Protein AF-C9KKX6-F1 (afdb_monomer_lite)

InterPro domains:
  IPR025330 Domain of unknown function DUF4236 [PF14020] (3-57)

pLDDT: mean 82.28, std 16.56, range [36.81, 98.62]

Foldseek 3Di:
DDDWDWDKDDDDAQWIWIDTPVKIKIWGGHPFWIWIDMPQQKIKTKGHDPPPPDIDIDIDHDDDDDDDDDDDDDDDDDPDPPDPPDPDLDLVVLVVVLLVLQLDEDAADPLVVLCVDPDPVSVVSNVLSVCQVVLNVVSLVVQCVVVVRCPVVCQQWDDWDWDDPGSQEIEIEIEGDCCRSVVSVVVPDQLSSLLSVLQNQLSNQNRVQRHSNRRGPHQKYWYWYDYPHATAKIWIDGPVVSVPDDSVDDRRNVVRVVTDMDHDQDSNPHTDHDDYDPGD

Sequence (280 aa):
MSWRFRKSIKIAPGVRINFGKSSTSLSIGGKGFHRTYSSTGRVTDSIGIPGTGISYTTTHSSRKRAARSVPAPAAYARPVPAVPQAPVVDIAAIRAQIASIYRTADTPIDWKKMLVTDDPQYHYFKERAEAILNGDIDAYFEVINGLNPLNDLMEYGSGFECGTDDPRQLSVHFHVNSDKVLHDARALPKETYYDLLQDYVCGCAIRIARDMFAILPIRGIIVDAWDHRDEILSVAFKRRAFAALDFAHLDPSDTIEQFEHRMAFQPAKGFAPIVPLDDF

Radius of gyration: 30.47 Å; chains: 1; bounding box: 83×46×80 Å

Secondary structure (DSSP, 8-state):
-----EEEEEEETTEEEEEETTEEEEEEEETTEEEEEETTSEEEEEEE-TTS--EEEEEEE--PPPP---PPP----PPPPPP-------HHHHHHHHHHHHH--PPPP-HHHHHH---GGGHHHHHHHHHHHHT-HHHHHHHHHHH-TTTGGGGTEEEEEEE-SSTTEEEEEEEE-HHHHTTGGGGS-HHHHHHHHHHHHHHHHHHHHHHHHHH---SEEEEEEEETTEEEEEEEEEHHHHTT--TTT--HHHHHTTSEEEEEEETTTEEE--PPP---

Organism: NCBI:txid500635

Structure (mmCIF, N/CA/C/O backbone):
data_AF-C9KKX6-F1
#
_entry.id   AF-C9KKX6-F1
#
loop_
_atom_site.group_PDB
_atom_site.id
_atom_site.type_symbol
_atom_site.label_atom_id
_atom_site.label_alt_id
_atom_site.label_comp_id
_atom_site.label_asym_id
_atom_site.label_entity_id
_atom_site.label_seq_id
_atom_site.pdbx_PDB_ins_code
_atom_site.Cartn_x
_atom_site.Cartn_y
_atom_site.Cartn_z
_atom_site.occupancy
_atom_site.B_iso_or_equiv
_atom_site.auth_seq_id
_atom_site.auth_comp_id
_atom_site.auth_asym_id
_atom_site.auth_atom_id
_atom_site.pdbx_PDB_model_num
ATOM 1 N N . MET A 1 1 ? 63.153 -2.950 -48.027 1.00 44.72 1 MET A N 1
ATOM 2 C CA . MET A 1 1 ? 62.918 -1.622 -47.410 1.00 44.72 1 MET A CA 1
ATOM 3 C C . MET A 1 1 ? 61.446 -1.243 -47.558 1.00 44.72 1 MET A C 1
ATOM 5 O O . MET A 1 1 ? 61.059 -0.759 -48.610 1.00 44.72 1 MET A O 1
ATOM 9 N N . SER A 1 2 ? 60.585 -1.520 -46.570 1.00 62.44 2 SER A N 1
ATOM 10 C CA . SER A 1 2 ? 59.162 -1.148 -46.682 1.00 62.44 2 SER A CA 1
ATOM 11 C C . SER A 1 2 ? 58.937 0.259 -46.133 1.00 62.44 2 SER A C 1
ATOM 13 O O . SER A 1 2 ? 58.980 0.457 -44.920 1.00 62.44 2 SER A O 1
ATOM 15 N N . TRP A 1 3 ? 58.633 1.220 -47.007 1.00 54.53 3 TRP A N 1
ATOM 16 C CA . TRP A 1 3 ? 58.125 2.533 -46.601 1.00 54.53 3 TRP A CA 1
ATOM 17 C C . TRP A 1 3 ? 56.797 2.386 -45.842 1.00 54.53 3 TRP A C 1
ATOM 19 O O . TRP A 1 3 ? 55.888 1.665 -46.271 1.00 54.53 3 TRP A O 1
ATOM 29 N N . ARG A 1 4 ? 56.686 3.059 -44.690 1.00 59.25 4 ARG A N 1
ATOM 30 C CA . ARG A 1 4 ? 55.467 3.126 -43.870 1.00 59.25 4 ARG A CA 1
ATOM 31 C C . ARG A 1 4 ? 54.873 4.525 -44.008 1.00 59.25 4 ARG A C 1
ATOM 33 O O . ARG A 1 4 ? 55.457 5.485 -43.526 1.00 59.25 4 ARG A O 1
ATOM 40 N N . PHE A 1 5 ? 53.710 4.630 -44.648 1.00 61.22 5 PHE A N 1
ATOM 41 C CA . PHE A 1 5 ? 52.959 5.882 -44.746 1.00 61.22 5 PHE A CA 1
ATOM 42 C C . PHE A 1 5 ? 51.904 5.957 -43.637 1.00 61.22 5 PHE A C 1
ATOM 44 O O . PHE A 1 5 ? 51.047 5.073 -43.526 1.00 61.22 5 PHE A O 1
ATOM 51 N N . ARG A 1 6 ? 51.978 7.012 -42.820 1.00 68.00 6 ARG A N 1
ATOM 52 C CA . ARG A 1 6 ? 50.974 7.379 -41.816 1.00 68.00 6 ARG A CA 1
ATOM 53 C C . ARG A 1 6 ? 50.828 8.898 -41.811 1.00 68.00 6 ARG A C 1
ATOM 55 O 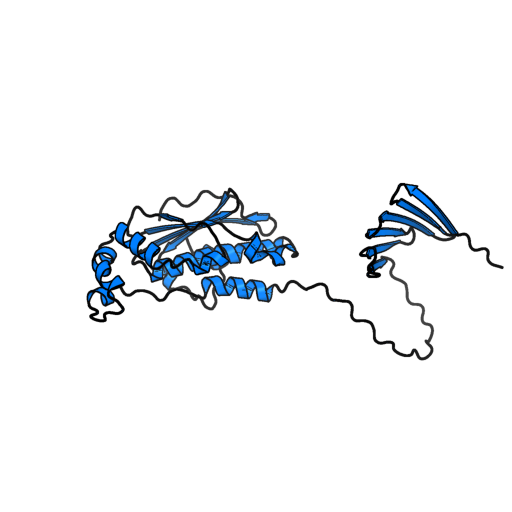O . ARG A 1 6 ? 51.805 9.595 -41.558 1.00 68.00 6 ARG A O 1
ATOM 62 N N . LYS A 1 7 ? 49.620 9.401 -42.050 1.00 72.38 7 LYS A N 1
ATOM 63 C CA . LYS A 1 7 ? 49.308 10.836 -42.017 1.00 72.38 7 LYS A CA 1
ATOM 64 C C . LYS A 1 7 ? 48.087 11.073 -41.135 1.00 72.38 7 LYS A C 1
ATOM 66 O O . LYS A 1 7 ? 47.070 10.415 -41.313 1.00 72.38 7 LYS A O 1
ATOM 71 N N . SER A 1 8 ? 48.176 12.010 -40.197 1.00 74.31 8 SER A N 1
ATOM 72 C CA . SER A 1 8 ? 47.067 12.393 -39.315 1.00 74.31 8 SER A CA 1
ATOM 73 C C . SER A 1 8 ? 46.747 13.867 -39.522 1.00 74.31 8 SER A C 1
ATOM 75 O O . SER A 1 8 ? 47.636 14.704 -39.395 1.00 74.31 8 SER A O 1
ATOM 77 N N . ILE A 1 9 ? 45.495 14.185 -39.846 1.00 74.94 9 ILE A N 1
ATOM 78 C CA . ILE A 1 9 ? 45.044 15.548 -40.151 1.00 74.94 9 ILE A CA 1
ATOM 79 C C . ILE A 1 9 ? 43.912 15.909 -39.187 1.00 74.94 9 ILE A C 1
ATOM 81 O O . ILE A 1 9 ? 42.966 15.140 -39.001 1.00 74.94 9 ILE A O 1
ATOM 85 N N . LYS A 1 10 ? 44.028 17.067 -38.530 1.00 77.06 10 LYS A N 1
ATOM 86 C CA . LYS A 1 10 ? 42.979 17.625 -37.668 1.00 77.06 10 LYS A CA 1
ATOM 87 C C . LYS A 1 10 ? 42.062 18.486 -38.534 1.00 77.06 10 LYS A C 1
ATOM 89 O O . LYS A 1 10 ? 42.563 19.367 -39.221 1.00 77.06 10 LYS A O 1
ATOM 94 N N . ILE A 1 11 ? 40.760 18.215 -38.503 1.00 74.06 11 ILE A N 1
ATOM 95 C CA . ILE A 1 11 ? 39.778 18.900 -39.365 1.00 74.06 11 ILE A CA 1
ATOM 96 C C . ILE A 1 11 ? 39.003 19.953 -38.570 1.00 74.06 11 ILE A C 1
ATOM 98 O O . ILE A 1 11 ? 38.755 21.041 -39.069 1.00 74.06 11 ILE A O 1
ATOM 102 N N . ALA A 1 12 ? 38.696 19.663 -37.304 1.00 67.31 12 ALA A N 1
ATOM 103 C CA . ALA A 1 12 ? 38.051 20.583 -36.371 1.00 67.31 12 ALA A CA 1
ATOM 104 C C . ALA A 1 12 ? 38.504 20.276 -34.926 1.00 67.31 12 ALA A C 1
ATOM 106 O O . ALA A 1 12 ? 39.111 19.223 -34.675 1.00 67.31 12 ALA A O 1
ATOM 107 N N . PRO A 1 13 ? 38.267 21.162 -33.941 1.00 68.94 13 PRO A N 1
ATOM 108 C CA . PRO A 1 13 ? 38.417 20.817 -32.529 1.00 68.94 13 PRO A CA 1
ATOM 109 C C . PRO A 1 13 ? 37.622 19.543 -32.198 1.00 68.94 13 PRO A C 1
ATOM 111 O O . PRO A 1 13 ? 36.423 19.478 -32.427 1.00 68.94 13 PRO A O 1
ATOM 114 N N . GLY A 1 14 ? 38.308 18.504 -31.713 1.00 68.38 14 GLY A N 1
ATOM 115 C CA . GLY A 1 14 ? 37.685 17.217 -31.393 1.00 68.38 14 GLY A CA 1
ATOM 116 C C . GLY A 1 14 ? 37.486 16.253 -32.570 1.00 68.38 14 GLY A C 1
ATOM 117 O O . GLY A 1 14 ? 36.989 15.160 -32.350 1.00 68.38 14 GLY A O 1
ATOM 118 N N . VAL A 1 15 ? 37.897 16.578 -33.802 1.00 70.00 15 VAL A N 1
ATOM 119 C CA . VAL A 1 15 ? 37.780 15.649 -34.945 1.00 70.00 15 VAL A CA 1
ATOM 120 C C . VAL A 1 15 ? 39.114 15.500 -35.673 1.00 70.00 15 VAL A C 1
ATOM 122 O O . VAL A 1 15 ? 39.705 16.474 -36.155 1.00 70.00 15 VAL A O 1
ATOM 125 N N . ARG A 1 16 ? 39.607 14.260 -35.766 1.00 77.12 16 ARG A N 1
ATOM 126 C CA . ARG A 1 16 ? 40.874 13.915 -36.430 1.00 77.12 16 ARG A CA 1
ATOM 127 C C . ARG A 1 16 ? 40.690 12.720 -37.354 1.00 77.12 16 ARG A C 1
ATOM 129 O O . ARG A 1 16 ? 40.128 11.709 -36.948 1.00 77.12 16 ARG A O 1
ATOM 136 N N . ILE A 1 17 ? 41.261 12.800 -38.552 1.00 76.00 17 ILE A N 1
ATOM 137 C CA . ILE A 1 17 ? 41.343 11.662 -39.470 1.00 76.00 17 ILE A CA 1
ATOM 138 C C . ILE A 1 17 ? 42.780 11.153 -39.527 1.00 76.00 17 ILE A C 1
ATOM 140 O O . ILE A 1 17 ? 43.726 11.929 -39.671 1.00 76.00 17 ILE A O 1
ATOM 144 N N . ASN A 1 18 ? 42.948 9.840 -39.395 1.00 77.06 18 ASN A N 1
ATOM 145 C CA . ASN A 1 18 ? 44.221 9.145 -39.512 1.00 77.06 18 ASN A CA 1
ATOM 146 C C . ASN A 1 18 ? 44.195 8.262 -40.760 1.00 77.06 18 ASN A C 1
ATOM 148 O O . ASN A 1 18 ? 43.398 7.335 -40.854 1.00 77.06 18 ASN A O 1
ATOM 152 N N . PHE A 1 19 ? 45.101 8.521 -41.689 1.00 71.94 19 PHE A N 1
ATOM 153 C CA . PHE A 1 19 ? 45.294 7.750 -42.906 1.00 71.94 19 PHE A CA 1
ATOM 154 C C . PHE A 1 19 ? 46.540 6.874 -42.757 1.00 71.94 19 PHE A C 1
ATOM 156 O O . PHE A 1 19 ? 47.634 7.364 -42.465 1.00 71.94 19 PHE A O 1
ATOM 163 N N . GLY A 1 20 ? 46.381 5.571 -42.950 1.00 72.56 20 GLY A N 1
ATOM 164 C CA . GLY A 1 20 ? 47.457 4.590 -43.032 1.00 72.56 20 GLY A CA 1
ATOM 165 C C . GLY A 1 20 ? 47.382 3.816 -44.346 1.00 72.56 20 GLY A C 1
ATOM 166 O O . GLY A 1 20 ? 46.353 3.794 -45.011 1.00 72.56 20 GLY A O 1
ATOM 167 N N . LYS A 1 21 ? 48.478 3.143 -44.713 1.00 65.38 21 LYS A N 1
ATOM 168 C CA . LYS A 1 21 ? 48.603 2.387 -45.977 1.00 65.38 21 LYS A CA 1
ATOM 169 C C . LYS A 1 21 ? 47.447 1.407 -46.261 1.00 65.38 21 LYS A C 1
ATOM 171 O O . LYS A 1 21 ? 47.134 1.174 -47.419 1.00 65.38 21 LYS A O 1
ATOM 176 N N . SER A 1 22 ? 46.851 0.816 -45.225 1.00 60.34 22 SER A N 1
ATOM 177 C CA . SER A 1 22 ? 45.807 -0.215 -45.338 1.00 60.34 22 SER A CA 1
ATOM 178 C C . SER A 1 22 ? 44.508 0.119 -44.598 1.00 60.34 22 SER A C 1
ATOM 180 O O . SER A 1 22 ? 43.568 -0.675 -44.630 1.00 60.34 22 SER A O 1
ATOM 182 N N . SER A 1 23 ? 44.439 1.260 -43.908 1.00 67.75 23 SER A N 1
ATOM 183 C CA . SER A 1 23 ? 43.237 1.668 -43.185 1.00 67.75 23 SER A CA 1
ATOM 184 C C . SER A 1 23 ? 43.175 3.173 -42.971 1.00 67.75 23 SER A C 1
ATOM 186 O O . SER A 1 23 ? 44.192 3.839 -42.785 1.00 67.75 23 SER A O 1
ATOM 188 N N . THR A 1 24 ? 41.955 3.693 -42.951 1.00 73.62 24 THR A N 1
ATOM 189 C CA . THR A 1 24 ? 41.657 5.062 -42.532 1.00 73.62 24 THR A CA 1
ATOM 190 C C . THR A 1 24 ? 40.835 4.995 -41.254 1.00 73.62 24 THR A C 1
ATOM 192 O O . THR A 1 24 ? 40.009 4.096 -41.098 1.00 73.62 24 THR A O 1
ATOM 195 N N . SER A 1 25 ? 41.060 5.894 -40.302 1.00 71.88 25 SER A N 1
ATOM 196 C CA . SER A 1 25 ? 40.211 6.010 -39.120 1.00 71.88 25 SER A CA 1
ATOM 197 C C . SER A 1 25 ? 39.818 7.448 -38.828 1.00 71.88 25 SER A C 1
ATOM 199 O O . SER A 1 25 ? 40.617 8.369 -38.976 1.00 71.88 25 SER A O 1
ATOM 201 N N . LEU A 1 26 ? 38.576 7.624 -38.398 1.00 72.81 26 LEU A N 1
ATOM 202 C CA . LEU A 1 26 ? 37.998 8.883 -37.959 1.00 72.81 26 LEU A CA 1
ATOM 203 C C . LEU A 1 26 ? 37.855 8.836 -36.437 1.00 72.81 26 LEU A C 1
ATOM 205 O O . LEU A 1 26 ? 37.145 7.987 -35.907 1.00 72.81 26 LEU A O 1
ATOM 209 N N . SER A 1 27 ? 38.542 9.734 -35.742 1.00 71.06 27 SER A N 1
ATOM 210 C CA . SER A 1 27 ? 38.432 9.928 -34.297 1.00 71.06 27 SER A CA 1
ATOM 211 C C . SER A 1 27 ? 37.582 11.163 -34.020 1.00 71.06 27 SER A C 1
ATOM 213 O O . SER A 1 27 ? 37.937 12.260 -34.458 1.00 71.06 27 SER A O 1
ATOM 215 N N . ILE A 1 28 ? 36.488 10.979 -33.285 1.00 69.81 28 ILE A N 1
ATOM 216 C CA . ILE A 1 28 ? 35.557 12.029 -32.865 1.00 69.81 28 ILE A CA 1
ATOM 217 C C . ILE A 1 28 ? 35.550 12.071 -31.333 1.00 69.81 28 ILE A C 1
ATOM 219 O O . ILE A 1 28 ? 35.234 11.078 -30.683 1.00 69.81 28 ILE A O 1
ATOM 223 N N . GLY A 1 29 ? 35.923 13.211 -30.759 1.00 66.62 29 GLY A N 1
ATOM 224 C CA . GLY A 1 29 ? 35.902 13.490 -29.326 1.00 66.62 29 GLY A CA 1
ATOM 225 C C . GLY A 1 29 ? 37.061 14.358 -28.819 1.00 66.62 29 GLY A C 1
ATOM 226 O O . GLY A 1 29 ? 38.086 14.544 -29.482 1.00 66.62 29 GLY A O 1
ATOM 227 N N . GLY A 1 30 ? 36.859 14.937 -27.634 1.00 67.81 30 GLY A N 1
ATOM 228 C CA . GLY A 1 30 ? 37.755 15.885 -26.970 1.00 67.81 30 GLY A CA 1
ATOM 229 C C . GLY A 1 30 ? 38.531 15.279 -25.797 1.00 67.81 30 GLY A C 1
ATOM 230 O O . GLY A 1 30 ? 38.603 14.063 -25.628 1.00 67.81 30 GLY A O 1
ATOM 231 N N . LYS A 1 31 ? 39.145 16.135 -24.970 1.00 58.69 31 LYS A N 1
ATOM 232 C CA . LYS A 1 31 ? 39.860 15.694 -23.762 1.00 58.69 31 LYS A CA 1
ATOM 233 C C . LYS A 1 31 ? 38.889 14.951 -22.839 1.00 58.69 31 LYS A C 1
ATOM 235 O O . LYS A 1 31 ? 38.003 15.561 -22.261 1.00 58.69 31 LYS A O 1
ATOM 240 N N . GLY A 1 32 ? 39.096 13.645 -22.726 1.00 64.12 32 GLY A N 1
ATOM 241 C CA . GLY A 1 32 ? 38.406 12.762 -21.793 1.00 64.12 32 GLY A CA 1
ATOM 242 C C . GLY A 1 32 ? 37.333 11.849 -22.387 1.00 64.12 32 GLY A C 1
ATOM 243 O O . GLY A 1 32 ? 36.957 10.873 -21.752 1.00 64.12 32 GLY A O 1
ATOM 244 N N . PHE A 1 33 ? 36.915 12.062 -23.635 1.00 73.69 33 PHE A N 1
ATOM 245 C CA . PHE A 1 33 ? 36.101 11.090 -24.368 1.00 73.69 33 PHE A CA 1
ATOM 246 C C . PHE A 1 33 ? 36.416 11.183 -25.854 1.00 73.69 33 PHE A C 1
ATOM 248 O O . PHE A 1 33 ? 36.271 12.252 -26.449 1.00 73.69 33 PHE A O 1
ATOM 255 N N . HIS A 1 34 ? 36.824 10.077 -26.470 1.00 67.12 34 HIS A N 1
ATOM 256 C CA . HIS A 1 34 ? 36.909 9.984 -27.920 1.00 67.12 34 HIS A CA 1
ATOM 257 C C . HIS A 1 34 ? 36.557 8.593 -28.431 1.00 67.12 34 HIS A C 1
ATOM 259 O O . HIS A 1 34 ? 36.963 7.570 -27.883 1.00 67.12 34 HIS A O 1
ATOM 265 N N . ARG A 1 35 ? 35.828 8.573 -29.540 1.00 80.00 35 ARG A N 1
ATOM 266 C CA . ARG A 1 35 ? 35.414 7.377 -30.259 1.00 80.00 35 ARG A CA 1
ATOM 267 C C . ARG A 1 35 ? 36.093 7.359 -31.621 1.00 80.00 35 ARG A C 1
ATOM 269 O O . ARG A 1 35 ? 36.046 8.332 -32.371 1.00 80.00 35 ARG A O 1
ATOM 276 N N . THR A 1 36 ? 36.778 6.266 -31.930 1.00 75.06 36 THR A N 1
ATOM 277 C CA . THR A 1 36 ? 37.524 6.093 -33.178 1.00 75.06 36 THR A CA 1
ATOM 278 C C . THR A 1 36 ? 36.907 4.990 -34.014 1.00 75.06 36 THR A C 1
ATOM 280 O O . THR A 1 36 ? 36.913 3.826 -33.627 1.00 75.06 36 THR A O 1
ATOM 283 N N . TYR A 1 37 ? 36.455 5.354 -35.205 1.00 75.88 37 TYR A N 1
ATOM 284 C CA . TYR A 1 37 ? 35.924 4.442 -36.205 1.00 75.88 37 TYR A CA 1
ATOM 285 C C . TYR A 1 37 ? 36.998 4.161 -37.250 1.00 75.88 37 TYR A C 1
ATOM 287 O O . TYR A 1 37 ? 37.507 5.089 -37.873 1.00 75.88 37 TYR A O 1
ATOM 295 N N . SER A 1 38 ? 37.377 2.899 -37.453 1.00 74.56 38 SER A N 1
ATOM 296 C CA . SER A 1 38 ? 38.330 2.509 -38.496 1.00 74.56 38 SER A CA 1
ATOM 297 C C . SER A 1 38 ? 37.642 1.807 -39.663 1.00 74.56 38 SER A C 1
ATOM 299 O O . SER A 1 38 ? 36.761 0.973 -39.474 1.00 74.56 38 SER A O 1
ATOM 301 N N . SER A 1 39 ? 38.130 2.067 -40.875 1.00 60.16 39 SER A N 1
ATOM 302 C CA . SER A 1 39 ? 37.704 1.433 -42.125 1.00 60.16 39 SER A CA 1
ATOM 303 C C . SER A 1 39 ? 37.897 -0.089 -42.147 1.00 60.16 39 SER A C 1
ATOM 305 O O . SER A 1 39 ? 37.402 -0.758 -43.046 1.00 60.16 39 SER A O 1
ATOM 307 N N . THR A 1 40 ? 38.621 -0.661 -41.180 1.00 63.22 40 THR A N 1
ATOM 308 C CA . THR A 1 40 ? 38.780 -2.115 -41.005 1.00 63.22 40 THR A CA 1
ATOM 309 C C . THR A 1 40 ? 37.645 -2.768 -40.210 1.00 63.22 40 THR A C 1
ATOM 311 O O . THR A 1 40 ? 37.691 -3.979 -39.995 1.00 63.22 40 THR A O 1
ATOM 314 N N . GLY A 1 41 ? 36.631 -2.002 -39.789 1.00 59.31 41 GLY A N 1
ATOM 315 C CA . GLY A 1 41 ? 35.497 -2.490 -38.992 1.00 59.31 41 GLY A CA 1
ATOM 316 C C . GLY A 1 41 ? 35.767 -2.518 -37.485 1.00 59.31 41 GLY A C 1
ATOM 317 O O . GLY A 1 41 ? 35.001 -3.112 -36.731 1.00 59.31 41 GLY A O 1
ATOM 318 N N . ARG A 1 42 ? 36.868 -1.895 -37.043 1.00 70.81 42 ARG A N 1
ATOM 319 C CA . ARG A 1 42 ? 37.217 -1.728 -35.630 1.00 70.81 42 ARG A CA 1
ATOM 320 C C . ARG A 1 42 ? 36.673 -0.394 -35.122 1.00 70.81 42 ARG A C 1
ATOM 322 O O . ARG A 1 42 ? 36.995 0.648 -35.697 1.00 70.81 42 ARG A O 1
ATOM 329 N N . VAL A 1 43 ? 35.912 -0.432 -34.035 1.00 75.44 43 VAL A N 1
ATOM 330 C CA . VAL A 1 43 ? 35.434 0.752 -33.309 1.00 75.44 43 VAL A CA 1
ATOM 331 C C . VAL A 1 43 ? 36.069 0.752 -31.928 1.00 75.44 43 VAL A C 1
ATOM 333 O O . VAL A 1 43 ? 36.011 -0.255 -31.229 1.00 75.44 43 VAL A O 1
ATOM 336 N N . THR A 1 44 ? 36.715 1.853 -31.561 1.00 73.06 44 THR A N 1
ATOM 337 C CA . THR A 1 44 ? 37.410 1.998 -30.281 1.00 73.06 44 THR A CA 1
ATOM 338 C C . THR A 1 44 ? 36.830 3.176 -29.511 1.00 73.06 44 THR A C 1
ATOM 340 O O . THR A 1 44 ? 36.951 4.310 -29.975 1.00 73.06 44 THR A O 1
ATOM 343 N N . ASP A 1 45 ? 36.281 2.921 -28.329 1.00 71.19 45 ASP A N 1
ATOM 344 C CA . ASP A 1 45 ? 35.729 3.942 -27.437 1.00 71.19 45 ASP A CA 1
ATOM 345 C C . ASP A 1 45 ? 36.681 4.141 -26.276 1.00 71.19 45 ASP A C 1
ATOM 347 O O . ASP A 1 45 ? 37.049 3.175 -25.615 1.00 71.19 45 ASP A O 1
ATOM 351 N N . SER A 1 46 ? 37.101 5.377 -26.040 1.00 67.12 46 SER A N 1
ATOM 352 C CA . SER A 1 46 ? 38.081 5.709 -25.017 1.00 67.12 46 SER A CA 1
ATOM 353 C C . SER A 1 46 ? 37.562 6.852 -24.157 1.00 67.12 46 SER A C 1
ATOM 355 O O . SER A 1 46 ? 37.299 7.948 -24.656 1.00 67.12 46 SER A O 1
ATOM 357 N N . ILE A 1 47 ? 37.413 6.581 -22.866 1.00 75.12 47 ILE A N 1
ATOM 358 C CA . ILE A 1 47 ? 36.923 7.502 -21.840 1.00 75.12 47 ILE A CA 1
ATOM 359 C C . ILE A 1 47 ? 38.040 7.661 -20.815 1.00 75.12 47 ILE A C 1
ATOM 361 O O . ILE A 1 47 ? 38.590 6.669 -20.352 1.00 75.12 47 ILE A O 1
ATOM 365 N N . GLY A 1 48 ? 38.417 8.879 -20.453 1.00 69.19 48 GLY A N 1
ATOM 366 C CA . GLY A 1 48 ? 39.466 9.117 -19.466 1.00 69.19 48 GLY A CA 1
ATOM 367 C C . GLY A 1 48 ? 39.255 10.417 -18.717 1.00 69.19 48 GLY A C 1
ATOM 368 O O . GLY A 1 48 ? 38.755 11.387 -19.272 1.00 69.19 48 GLY A O 1
ATOM 369 N N . ILE A 1 49 ? 39.648 10.452 -17.451 1.00 65.31 49 ILE A N 1
ATOM 370 C CA . ILE A 1 49 ? 39.505 11.651 -16.625 1.00 65.31 49 ILE A CA 1
ATOM 371 C C . ILE A 1 49 ? 40.802 12.468 -16.770 1.00 65.31 49 ILE A C 1
ATOM 373 O O . ILE A 1 49 ? 41.870 11.991 -16.365 1.00 65.31 49 ILE A O 1
ATOM 377 N N . PRO A 1 50 ? 40.771 13.674 -17.373 1.00 61.34 50 PRO A N 1
ATOM 378 C CA . PRO A 1 50 ? 41.980 14.455 -17.630 1.00 61.34 50 PRO A CA 1
ATOM 379 C C . PRO A 1 50 ? 42.759 14.748 -16.340 1.00 61.34 50 PRO A C 1
ATOM 381 O O . PRO A 1 50 ? 42.177 15.158 -15.346 1.00 61.34 50 PRO A O 1
ATOM 384 N N . GLY A 1 51 ? 44.079 14.550 -16.357 1.00 62.72 51 GLY A N 1
ATOM 385 C CA . GLY A 1 51 ? 44.949 14.831 -15.205 1.00 62.72 51 GLY A CA 1
ATOM 386 C C . GLY A 1 51 ? 45.082 13.698 -14.179 1.00 62.72 51 GLY A C 1
ATOM 387 O O . GLY A 1 51 ? 45.959 13.778 -13.330 1.00 62.72 51 GLY A O 1
ATOM 388 N N . THR A 1 52 ? 44.293 12.622 -14.286 1.00 71.00 52 THR A N 1
ATOM 389 C CA . THR A 1 52 ? 44.325 11.495 -13.323 1.00 71.00 52 THR A CA 1
ATOM 390 C C . THR A 1 52 ? 45.140 10.288 -13.796 1.00 71.00 52 THR A C 1
ATOM 392 O O . THR A 1 52 ? 45.429 9.389 -13.016 1.00 71.00 52 THR A O 1
ATOM 395 N N . GLY A 1 53 ? 45.477 10.226 -15.090 1.00 64.06 53 GLY A N 1
ATOM 396 C CA . GLY A 1 53 ? 46.085 9.042 -15.713 1.00 64.06 53 GLY A CA 1
ATOM 397 C C . GLY A 1 53 ? 45.121 7.861 -15.911 1.00 64.06 53 GLY A C 1
ATOM 398 O O . GLY A 1 53 ? 45.501 6.866 -16.526 1.00 64.06 53 GLY A O 1
ATOM 399 N N . ILE A 1 54 ? 43.869 7.974 -15.454 1.00 53.41 54 ILE A N 1
ATOM 400 C CA . ILE A 1 54 ? 42.855 6.922 -15.544 1.00 53.41 54 ILE A CA 1
ATOM 401 C C . ILE A 1 54 ? 42.145 7.031 -16.895 1.00 53.41 54 ILE A C 1
ATOM 403 O O . ILE A 1 54 ? 41.523 8.048 -17.215 1.00 53.41 54 ILE A O 1
ATOM 407 N N . SER A 1 55 ? 42.239 5.973 -17.703 1.00 49.66 55 SER A N 1
ATOM 408 C CA . SER A 1 55 ? 41.507 5.857 -18.965 1.00 49.66 55 SER A CA 1
ATOM 409 C C . SER A 1 55 ? 41.025 4.430 -19.197 1.00 49.66 55 SER A C 1
ATOM 411 O O . SER A 1 55 ? 41.741 3.465 -18.938 1.00 49.66 55 SER A O 1
ATOM 413 N N . TYR A 1 56 ? 39.805 4.308 -19.701 1.00 60.22 56 TYR A N 1
ATOM 414 C CA . TYR A 1 56 ? 39.157 3.067 -20.078 1.00 60.22 56 TYR A CA 1
ATOM 415 C C . TYR A 1 56 ? 38.931 3.075 -21.585 1.00 60.22 56 TYR A C 1
ATOM 417 O O . TYR A 1 56 ? 38.305 3.987 -22.123 1.00 60.22 56 TYR A O 1
ATOM 425 N N . THR A 1 57 ? 39.482 2.085 -22.286 1.00 59.94 57 THR A N 1
ATOM 426 C CA . THR A 1 57 ? 39.352 1.976 -23.742 1.00 59.94 57 THR A CA 1
ATOM 427 C C . THR A 1 57 ? 38.786 0.615 -24.116 1.00 59.94 57 THR A C 1
ATOM 429 O O . THR A 1 57 ? 39.457 -0.396 -23.929 1.00 59.94 57 THR A O 1
ATOM 432 N N . THR A 1 58 ? 37.588 0.582 -24.695 1.00 59.91 58 THR A N 1
ATOM 433 C CA . THR A 1 58 ? 36.998 -0.635 -25.263 1.00 59.91 58 THR A CA 1
ATOM 434 C C . THR A 1 58 ? 37.161 -0.651 -26.779 1.00 59.91 58 THR A C 1
ATOM 436 O O . THR A 1 58 ? 37.177 0.385 -27.440 1.00 59.91 58 THR A O 1
ATOM 439 N N . THR A 1 59 ? 37.348 -1.834 -27.356 1.00 62.25 59 THR A N 1
ATOM 440 C CA . THR A 1 59 ? 37.439 -2.029 -28.804 1.00 62.25 59 THR A CA 1
ATOM 441 C C . THR A 1 59 ? 36.476 -3.126 -29.225 1.00 62.25 59 THR A C 1
ATOM 443 O O . THR A 1 59 ? 36.598 -4.260 -28.774 1.00 62.25 59 THR A O 1
ATOM 446 N N . HIS A 1 60 ? 35.637 -2.831 -30.209 1.00 67.38 60 HIS A N 1
ATOM 447 C CA . HIS A 1 60 ? 34.754 -3.792 -30.853 1.00 67.38 60 HIS A CA 1
ATOM 448 C C . HIS A 1 60 ? 35.209 -4.027 -32.302 1.00 67.38 60 HIS A C 1
ATOM 450 O O . HIS A 1 60 ? 35.591 -3.094 -33.011 1.00 67.38 60 HIS A O 1
ATOM 456 N N . SER A 1 61 ? 35.220 -5.286 -32.743 1.00 59.47 61 SER A N 1
ATOM 457 C CA . SER A 1 61 ? 35.595 -5.696 -34.104 1.00 59.47 61 SER A CA 1
ATOM 458 C C . SER A 1 61 ? 34.624 -6.766 -34.585 1.00 59.47 61 SER A C 1
ATOM 460 O O . SER A 1 61 ? 34.541 -7.833 -33.985 1.00 59.47 61 SER A O 1
ATOM 462 N N . SER A 1 62 ? 33.934 -6.514 -35.694 1.00 45.12 62 SER A N 1
ATOM 463 C CA . SER A 1 62 ? 32.882 -7.395 -36.221 1.00 45.12 62 SER A CA 1
ATOM 464 C C . SER A 1 62 ? 33.366 -8.456 -37.221 1.00 45.12 62 SER A C 1
ATOM 466 O O . SER A 1 62 ? 32.552 -9.151 -37.825 1.00 45.12 62 SER A O 1
ATOM 468 N N . ARG A 1 63 ? 34.681 -8.649 -37.407 1.00 47.81 63 ARG A N 1
ATOM 469 C CA . ARG A 1 63 ? 35.204 -9.645 -38.362 1.00 47.81 63 ARG A CA 1
ATOM 470 C C . ARG A 1 63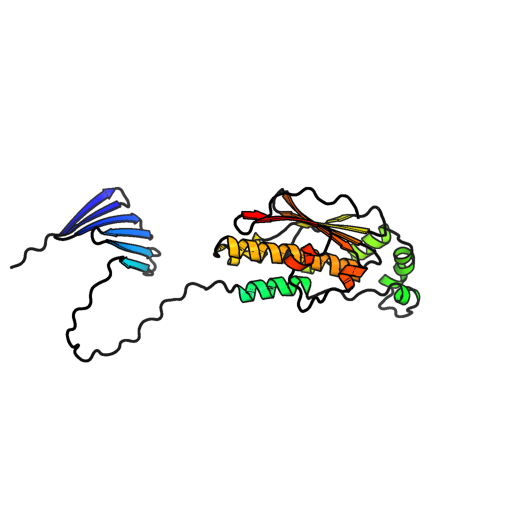 ? 35.596 -10.957 -37.672 1.00 47.81 63 ARG A C 1
ATOM 472 O O . ARG A 1 63 ? 36.619 -11.012 -36.990 1.00 47.81 63 ARG A O 1
ATOM 479 N N . LYS A 1 64 ? 34.825 -12.030 -37.907 1.00 44.59 64 LYS A N 1
ATOM 480 C CA . LYS A 1 64 ? 35.219 -13.415 -37.579 1.00 44.59 64 LYS A CA 1
ATOM 481 C C . LYS A 1 64 ? 36.508 -13.757 -38.338 1.00 44.59 64 LYS A C 1
ATOM 483 O O . LYS A 1 64 ? 36.523 -13.759 -39.568 1.00 44.59 64 LYS A O 1
ATOM 488 N N . ARG A 1 65 ? 37.604 -14.021 -37.621 1.00 42.72 65 ARG A N 1
ATOM 489 C CA . ARG A 1 65 ? 38.845 -14.542 -38.215 1.00 42.72 65 ARG A CA 1
ATOM 490 C C . ARG A 1 65 ? 38.732 -16.060 -38.350 1.00 42.72 65 ARG A C 1
ATOM 492 O O . ARG A 1 65 ? 38.567 -16.743 -37.347 1.00 42.72 65 ARG A O 1
ATOM 499 N N . ALA A 1 66 ? 38.853 -16.568 -39.575 1.00 41.00 66 ALA A N 1
ATOM 500 C CA . ALA A 1 66 ? 39.079 -17.988 -39.823 1.00 41.00 66 ALA A CA 1
ATOM 501 C C . ALA A 1 66 ? 40.426 -18.406 -39.206 1.00 41.00 66 ALA A C 1
ATOM 503 O O . ALA A 1 66 ? 41.446 -17.745 -39.426 1.00 41.00 66 ALA A O 1
ATOM 504 N N . ALA A 1 67 ? 40.414 -19.468 -38.400 1.00 38.41 67 ALA A N 1
ATOM 505 C CA . ALA A 1 67 ? 41.593 -19.980 -37.716 1.00 38.41 67 ALA A CA 1
ATOM 506 C C . ALA A 1 67 ? 42.483 -20.761 -38.695 1.00 38.41 67 ALA A C 1
ATOM 508 O O . ALA A 1 67 ? 42.037 -21.717 -39.323 1.00 38.41 67 ALA A O 1
ATOM 509 N N . ARG A 1 68 ? 43.755 -20.364 -38.810 1.00 36.81 68 ARG A N 1
ATOM 510 C CA . ARG A 1 68 ? 44.815 -21.160 -39.440 1.00 36.81 68 ARG A CA 1
ATOM 511 C C . ARG A 1 68 ? 45.732 -21.652 -38.324 1.00 36.81 68 ARG A C 1
ATOM 513 O O . ARG A 1 68 ? 46.282 -20.838 -37.587 1.00 36.81 68 ARG A O 1
ATOM 520 N N . SER A 1 69 ? 45.842 -22.968 -38.180 1.00 37.47 69 SER A N 1
ATOM 521 C CA . SER A 1 69 ? 46.630 -23.648 -37.150 1.00 37.47 69 SER A CA 1
ATOM 522 C C . SER A 1 69 ? 48.132 -23.468 -37.379 1.00 37.47 69 SER A C 1
ATOM 524 O O . SER A 1 69 ? 48.656 -23.870 -38.417 1.00 37.47 69 SER A O 1
ATOM 526 N N . VAL A 1 70 ? 48.824 -22.902 -36.390 1.00 44.03 70 VAL A N 1
ATOM 527 C CA . VAL A 1 70 ? 50.286 -22.961 -36.235 1.00 44.03 70 VAL A CA 1
ATOM 528 C C . VAL A 1 70 ? 50.561 -23.336 -34.770 1.00 44.03 70 VAL A C 1
ATOM 530 O O . VAL A 1 70 ? 49.884 -22.778 -33.902 1.00 44.03 70 VAL A O 1
ATOM 533 N N . PRO A 1 71 ? 51.490 -24.261 -34.454 1.00 42.41 71 PRO A N 1
ATOM 534 C CA . PRO A 1 71 ? 51.775 -24.636 -33.068 1.00 42.41 71 PRO A CA 1
ATOM 535 C C . PRO A 1 71 ? 52.464 -23.485 -32.320 1.00 42.41 71 PRO A C 1
ATOM 537 O O . PRO A 1 71 ? 53.361 -22.836 -32.861 1.00 42.41 71 PRO A O 1
ATOM 540 N N . ALA A 1 72 ? 52.039 -23.224 -31.083 1.00 45.03 72 ALA A N 1
ATOM 541 C CA . ALA A 1 72 ? 52.543 -22.137 -30.245 1.00 45.03 72 ALA A CA 1
ATOM 542 C C . ALA A 1 72 ? 53.778 -22.563 -29.422 1.00 45.03 72 ALA A C 1
ATOM 544 O O . ALA A 1 72 ? 53.787 -23.679 -28.900 1.00 45.03 72 ALA A O 1
ATOM 545 N N . PRO A 1 73 ? 54.793 -21.697 -29.230 1.00 46.09 73 PRO A N 1
ATOM 546 C CA . PRO A 1 73 ? 55.788 -21.906 -28.183 1.00 46.09 73 PRO A CA 1
ATOM 547 C C . PRO A 1 73 ? 55.157 -21.652 -26.803 1.00 46.09 73 PRO A C 1
ATOM 549 O O . PRO A 1 73 ? 54.248 -20.828 -26.673 1.00 46.09 73 PRO A O 1
ATOM 552 N N . ALA A 1 74 ? 55.635 -22.371 -25.782 1.00 53.94 74 ALA A N 1
ATOM 553 C CA . ALA A 1 74 ? 55.115 -22.335 -24.415 1.00 53.94 74 ALA A CA 1
ATOM 554 C C . ALA A 1 74 ? 55.054 -20.897 -23.865 1.00 53.94 74 ALA A C 1
ATOM 556 O O . ALA A 1 74 ? 56.075 -20.265 -23.592 1.00 53.94 74 ALA A O 1
ATOM 557 N N . ALA A 1 75 ? 53.836 -20.373 -23.736 1.00 47.22 75 ALA A N 1
ATOM 558 C CA . ALA A 1 75 ? 53.577 -19.040 -23.224 1.00 47.22 75 ALA A CA 1
ATOM 559 C C . ALA A 1 75 ? 53.517 -19.075 -21.694 1.00 47.22 75 ALA A C 1
ATOM 561 O O . ALA A 1 75 ? 52.703 -19.792 -21.114 1.00 47.22 75 ALA A O 1
ATOM 562 N N . TYR A 1 76 ? 54.342 -18.251 -21.046 1.00 45.00 76 TYR A N 1
ATOM 563 C CA . TYR A 1 76 ? 54.126 -17.844 -19.660 1.00 45.00 76 TYR A CA 1
ATOM 564 C C . TYR A 1 76 ? 52.706 -17.276 -19.537 1.00 45.00 76 TYR A C 1
ATOM 566 O O . TYR A 1 76 ? 52.403 -16.222 -20.107 1.00 45.00 76 TYR A O 1
ATOM 574 N N . ALA A 1 77 ? 51.829 -17.981 -18.823 1.00 47.44 77 ALA A N 1
ATOM 575 C CA . ALA A 1 77 ? 50.476 -17.524 -18.553 1.00 47.44 77 ALA A CA 1
ATOM 576 C C . ALA A 1 77 ? 50.545 -16.286 -17.651 1.00 47.44 77 ALA A C 1
ATOM 578 O O . ALA A 1 77 ? 50.753 -16.382 -16.443 1.00 47.44 77 ALA A O 1
ATOM 579 N N . ARG A 1 78 ? 50.398 -15.098 -18.242 1.00 48.88 78 ARG A N 1
ATOM 580 C CA . ARG A 1 78 ? 50.077 -13.905 -17.461 1.00 48.88 78 ARG A CA 1
ATOM 581 C C . ARG A 1 78 ? 48.651 -14.070 -16.933 1.00 48.88 78 ARG A C 1
ATOM 583 O O . ARG A 1 78 ? 47.781 -14.409 -17.740 1.00 48.88 78 ARG A O 1
ATOM 590 N N . PRO A 1 79 ? 48.388 -13.825 -15.637 1.00 44.53 79 PRO A N 1
ATOM 591 C CA . PRO A 1 79 ? 47.020 -13.777 -15.144 1.00 44.53 79 PRO A CA 1
ATOM 592 C C . PRO A 1 79 ? 46.255 -12.742 -15.970 1.00 44.53 79 PRO A C 1
ATOM 594 O O . PRO A 1 79 ? 46.703 -11.605 -16.143 1.00 44.53 79 PRO A O 1
ATOM 597 N N . VAL A 1 80 ? 45.142 -13.175 -16.557 1.00 52.97 80 VAL A N 1
ATOM 598 C CA . VAL A 1 80 ? 44.235 -12.294 -17.288 1.00 52.97 80 VAL A CA 1
ATOM 599 C C . VAL A 1 80 ? 43.720 -11.273 -16.268 1.00 52.97 80 VAL A C 1
ATOM 601 O O . VAL A 1 80 ? 43.173 -11.695 -15.248 1.00 52.97 80 VAL A O 1
ATOM 604 N N . PRO A 1 81 ? 43.910 -9.956 -16.476 1.00 50.72 81 PRO A N 1
ATOM 605 C CA . PRO A 1 81 ? 43.298 -8.974 -15.599 1.00 50.72 81 PRO A CA 1
ATOM 606 C C . PRO A 1 81 ? 41.787 -9.182 -15.656 1.00 50.72 81 PRO A C 1
ATOM 608 O O . PRO A 1 81 ? 41.210 -9.192 -16.747 1.00 50.72 81 PRO A O 1
ATOM 611 N N . ALA A 1 82 ? 41.166 -9.395 -14.495 1.00 50.59 82 ALA A N 1
ATOM 612 C CA . ALA A 1 82 ? 39.721 -9.480 -14.387 1.00 50.59 82 ALA A CA 1
ATOM 613 C C . ALA A 1 82 ? 39.123 -8.220 -15.020 1.00 50.59 82 ALA A C 1
ATOM 615 O O . ALA A 1 82 ? 39.473 -7.101 -14.643 1.00 50.59 82 ALA A O 1
ATOM 616 N N . VAL A 1 83 ? 38.263 -8.406 -16.023 1.00 52.53 83 VAL A N 1
ATOM 617 C CA . VAL A 1 83 ? 37.432 -7.320 -16.540 1.00 52.53 83 VAL A CA 1
ATOM 618 C C . VAL A 1 83 ? 36.647 -6.795 -15.336 1.00 52.53 83 VAL A C 1
ATOM 620 O O . VAL A 1 83 ? 35.966 -7.607 -14.706 1.00 52.53 83 VAL A O 1
ATOM 623 N N . PRO A 1 84 ? 36.744 -5.502 -14.973 1.00 46.97 84 PRO A N 1
ATOM 624 C CA . PRO A 1 84 ? 35.861 -4.938 -13.966 1.00 46.97 84 PRO A CA 1
ATOM 625 C C . PRO A 1 84 ? 34.434 -5.174 -14.453 1.00 46.97 84 PRO A C 1
ATOM 627 O O . PRO A 1 84 ? 34.038 -4.641 -15.492 1.00 46.97 84 PRO A O 1
ATOM 630 N N . GLN A 1 85 ? 33.697 -6.048 -13.771 1.00 44.72 85 GLN A N 1
ATOM 631 C CA . GLN A 1 85 ? 32.275 -6.197 -14.028 1.00 44.72 85 GLN A CA 1
ATOM 632 C C . GLN A 1 85 ? 31.659 -4.836 -13.697 1.00 44.72 85 GLN A C 1
ATOM 634 O O . GLN A 1 85 ? 31.843 -4.329 -12.591 1.00 44.72 85 GLN A O 1
ATOM 639 N N . ALA A 1 86 ? 31.004 -4.203 -14.676 1.00 49.50 86 ALA A N 1
ATOM 640 C CA . ALA A 1 86 ? 30.109 -3.092 -14.370 1.00 49.50 86 ALA A CA 1
ATOM 641 C C . ALA A 1 86 ? 29.145 -3.572 -13.271 1.00 49.50 86 ALA A C 1
ATOM 643 O O . ALA A 1 86 ? 28.801 -4.757 -13.305 1.00 49.50 86 ALA A O 1
ATOM 644 N N . PRO A 1 87 ? 28.754 -2.726 -12.301 1.00 49.84 87 PRO A N 1
ATOM 645 C CA . PRO A 1 87 ? 27.849 -3.153 -11.242 1.00 49.84 87 PRO A CA 1
ATOM 646 C C . PRO A 1 87 ? 26.610 -3.758 -11.900 1.00 49.84 87 PRO A C 1
ATOM 648 O O . PRO A 1 87 ? 25.867 -3.075 -12.605 1.00 49.84 87 PRO A O 1
ATOM 651 N N . VAL A 1 88 ? 26.467 -5.075 -11.772 1.00 64.62 88 VAL A N 1
ATOM 652 C CA . VAL A 1 88 ? 25.289 -5.789 -12.243 1.00 64.62 88 VAL A CA 1
ATOM 653 C C . VAL A 1 88 ? 24.195 -5.355 -11.285 1.00 64.62 88 VAL A C 1
ATOM 655 O O . VAL A 1 88 ? 24.285 -5.653 -10.098 1.00 64.62 88 VAL A O 1
ATOM 658 N N . VAL A 1 89 ? 23.228 -4.579 -11.774 1.00 75.38 89 VAL A N 1
ATOM 659 C CA . VAL A 1 89 ? 22.053 -4.214 -10.978 1.00 75.38 89 VAL A CA 1
ATOM 660 C C . VAL A 1 89 ? 21.397 -5.516 -10.524 1.00 75.38 89 VAL A C 1
ATOM 662 O O . VAL A 1 89 ? 20.993 -6.332 -11.356 1.00 75.38 89 VAL A O 1
ATOM 665 N N . ASP A 1 90 ? 21.357 -5.737 -9.213 1.00 85.25 90 ASP A N 1
ATOM 666 C CA . ASP A 1 90 ? 20.838 -6.968 -8.629 1.00 85.25 90 ASP A CA 1
ATOM 667 C C . ASP A 1 90 ? 19.308 -6.910 -8.581 1.00 85.25 90 ASP A C 1
ATOM 669 O O . ASP A 1 90 ? 18.700 -6.394 -7.644 1.00 85.25 90 ASP A O 1
ATOM 673 N N . ILE A 1 91 ? 18.681 -7.442 -9.630 1.00 82.88 91 ILE A N 1
ATOM 674 C CA . ILE A 1 91 ? 17.219 -7.501 -9.755 1.00 82.88 91 ILE A CA 1
ATOM 675 C C . ILE A 1 91 ? 16.602 -8.275 -8.581 1.00 82.88 91 ILE A C 1
ATOM 677 O O . ILE A 1 91 ? 15.530 -7.906 -8.106 1.00 82.88 91 ILE A O 1
ATOM 681 N N . ALA A 1 92 ? 17.263 -9.330 -8.091 1.00 84.31 92 ALA A N 1
ATOM 682 C CA . ALA A 1 92 ? 16.737 -10.134 -6.993 1.00 84.31 92 ALA A CA 1
ATOM 683 C C . ALA A 1 92 ? 16.735 -9.344 -5.679 1.00 84.31 92 ALA A C 1
ATOM 685 O O . ALA A 1 92 ? 15.761 -9.415 -4.930 1.00 84.31 92 ALA A O 1
ATOM 686 N N . ALA A 1 93 ? 17.777 -8.546 -5.430 1.00 87.44 93 ALA A N 1
ATOM 687 C CA . ALA A 1 93 ? 17.823 -7.647 -4.280 1.00 87.44 93 ALA A CA 1
ATOM 688 C C . ALA A 1 93 ? 16.712 -6.586 -4.336 1.00 87.44 93 ALA A C 1
ATOM 690 O O . ALA A 1 93 ? 16.046 -6.354 -3.328 1.00 87.44 93 ALA A O 1
ATOM 691 N N . ILE A 1 94 ? 16.451 -6.003 -5.513 1.00 87.75 94 ILE A N 1
ATOM 692 C CA . ILE A 1 94 ? 15.367 -5.020 -5.689 1.00 87.75 94 ILE A CA 1
ATOM 693 C C . ILE A 1 94 ? 14.003 -5.672 -5.445 1.00 87.75 94 ILE A C 1
ATOM 695 O O . ILE A 1 94 ? 13.198 -5.138 -4.687 1.00 87.75 94 ILE A O 1
ATOM 699 N N . ARG A 1 95 ? 13.743 -6.861 -6.007 1.00 87.06 95 ARG A N 1
ATOM 700 C CA . ARG A 1 95 ? 12.495 -7.593 -5.726 1.00 87.06 95 ARG A CA 1
ATOM 701 C C . ARG A 1 95 ? 12.348 -7.944 -4.252 1.00 87.06 95 ARG A C 1
ATOM 703 O O . ARG A 1 95 ? 11.248 -7.858 -3.722 1.00 87.06 95 ARG A O 1
ATOM 710 N N . ALA A 1 96 ? 13.434 -8.311 -3.575 1.00 89.19 96 ALA A N 1
ATOM 711 C CA . ALA A 1 96 ? 13.406 -8.575 -2.140 1.00 89.19 96 ALA A CA 1
ATOM 712 C C . ALA A 1 96 ? 13.084 -7.308 -1.330 1.00 89.19 96 ALA A C 1
ATOM 714 O O . ALA A 1 96 ? 12.306 -7.380 -0.379 1.00 89.19 96 ALA A O 1
ATOM 715 N N . GLN A 1 97 ? 13.627 -6.153 -1.728 1.00 90.31 97 GLN A N 1
ATOM 716 C CA . GLN A 1 97 ? 13.283 -4.860 -1.140 1.00 90.31 97 GLN A CA 1
ATOM 717 C C . GLN A 1 97 ? 11.801 -4.534 -1.362 1.00 90.31 97 GLN A C 1
ATOM 719 O O . GLN A 1 97 ? 11.110 -4.222 -0.398 1.00 90.31 97 GLN A O 1
ATOM 724 N N . ILE A 1 98 ? 11.282 -4.682 -2.584 1.00 89.81 98 ILE A N 1
ATOM 725 C CA . ILE A 1 98 ? 9.853 -4.484 -2.881 1.00 89.81 98 ILE A CA 1
ATOM 726 C C . ILE A 1 98 ? 8.990 -5.430 -2.039 1.00 89.81 98 ILE A C 1
ATOM 728 O O . ILE A 1 98 ? 8.035 -4.997 -1.402 1.00 89.81 98 ILE A O 1
ATOM 732 N N . ALA A 1 99 ? 9.364 -6.709 -1.962 1.00 89.44 99 ALA A N 1
ATOM 733 C CA . ALA A 1 99 ? 8.655 -7.698 -1.159 1.00 89.44 99 ALA A CA 1
ATOM 734 C C . ALA A 1 99 ? 8.631 -7.343 0.331 1.00 89.44 99 ALA A C 1
ATOM 736 O O . ALA A 1 99 ? 7.674 -7.657 1.035 1.00 89.44 99 ALA A O 1
ATOM 737 N N . SER A 1 100 ? 9.678 -6.683 0.830 1.00 90.75 100 SER A N 1
ATOM 738 C CA . SER A 1 100 ? 9.729 -6.253 2.226 1.00 90.75 100 SER A CA 1
ATOM 739 C C . SER A 1 100 ? 8.665 -5.202 2.560 1.00 90.75 100 SER A C 1
ATOM 741 O O . SER A 1 100 ? 8.145 -5.242 3.672 1.00 90.75 100 SER A O 1
ATOM 743 N N . ILE A 1 101 ? 8.268 -4.361 1.590 1.00 90.56 101 ILE A N 1
ATOM 744 C CA . ILE A 1 101 ? 7.300 -3.263 1.771 1.00 90.56 101 ILE A CA 1
ATOM 745 C C . ILE A 1 101 ? 5.980 -3.784 2.325 1.00 90.56 101 ILE A C 1
ATOM 747 O O . ILE A 1 101 ? 5.474 -3.255 3.306 1.00 90.56 101 ILE A O 1
ATOM 751 N N . TYR A 1 102 ? 5.420 -4.821 1.702 1.00 88.50 102 TYR A N 1
ATOM 752 C CA . TYR A 1 102 ? 4.094 -5.333 2.047 1.00 88.50 102 TYR A CA 1
ATOM 753 C C . TYR A 1 102 ? 4.121 -6.544 2.967 1.00 88.50 102 TYR A C 1
ATOM 755 O O . TYR A 1 102 ? 3.053 -7.013 3.350 1.00 88.50 102 TYR A O 1
ATOM 763 N N . ARG A 1 103 ? 5.292 -7.096 3.306 1.00 88.06 103 ARG A N 1
ATOM 764 C CA . ARG A 1 103 ? 5.400 -8.234 4.233 1.00 88.06 103 ARG A CA 1
ATOM 765 C C . ARG A 1 103 ? 5.288 -7.805 5.687 1.00 88.06 103 ARG A C 1
ATOM 767 O O . ARG A 1 103 ? 4.731 -8.562 6.483 1.00 88.06 103 ARG A O 1
ATOM 774 N N . THR A 1 104 ? 5.783 -6.621 6.022 1.00 83.06 104 THR A N 1
ATOM 775 C CA . THR A 1 104 ? 5.580 -6.012 7.337 1.00 83.06 104 THR A CA 1
ATOM 776 C C . THR A 1 104 ? 4.202 -5.349 7.392 1.00 83.06 104 THR A C 1
ATOM 778 O O . THR A 1 104 ? 3.665 -4.940 6.368 1.00 83.06 104 THR A O 1
ATOM 781 N N . ALA A 1 105 ? 3.584 -5.351 8.570 1.00 85.50 105 ALA A N 1
ATOM 782 C CA . ALA A 1 105 ? 2.258 -4.797 8.841 1.00 85.50 105 ALA A CA 1
ATOM 783 C C . ALA A 1 105 ? 2.187 -4.397 10.311 1.00 85.50 105 ALA A C 1
ATOM 785 O O . ALA A 1 105 ? 2.799 -5.073 11.149 1.00 85.50 105 ALA A O 1
ATOM 786 N N . ASP A 1 106 ? 1.414 -3.367 10.630 1.00 86.38 106 ASP A N 1
ATOM 787 C CA . ASP A 1 106 ? 1.051 -3.107 12.018 1.00 86.38 106 ASP A CA 1
ATOM 788 C C . ASP A 1 106 ? 0.248 -4.272 12.611 1.00 86.38 106 ASP A C 1
ATOM 790 O O . ASP A 1 106 ? -0.460 -5.017 11.922 1.00 86.38 106 ASP A O 1
ATOM 794 N N . THR A 1 107 ? 0.370 -4.453 13.927 1.00 89.62 107 THR A N 1
ATOM 795 C CA . THR A 1 107 ? -0.395 -5.491 14.625 1.00 89.62 107 THR A CA 1
ATOM 796 C C . THR A 1 107 ? -1.862 -5.066 14.720 1.00 89.62 107 THR A C 1
ATOM 798 O O . THR A 1 107 ? -2.131 -3.972 15.216 1.00 89.62 107 THR A O 1
ATOM 801 N N . PRO A 1 108 ? -2.826 -5.915 14.310 1.00 94.12 108 PRO A N 1
ATOM 802 C CA . PRO A 1 108 ? -4.235 -5.553 14.366 1.00 94.12 108 PRO A CA 1
ATOM 803 C C . PRO A 1 108 ? -4.720 -5.216 15.779 1.00 94.12 108 PRO A C 1
ATOM 805 O O . PRO A 1 108 ? -4.520 -5.987 16.722 1.00 94.12 108 PRO A O 1
ATOM 808 N N . ILE A 1 109 ? -5.426 -4.094 15.903 1.00 94.69 109 ILE A N 1
ATOM 809 C CA . ILE A 1 109 ? -6.049 -3.647 17.145 1.00 94.69 109 ILE A CA 1
ATOM 810 C C . ILE A 1 109 ? -7.405 -4.337 17.298 1.00 94.69 109 ILE A C 1
ATOM 812 O O . ILE A 1 109 ? -8.319 -4.190 16.485 1.00 94.69 109 ILE A O 1
ATOM 816 N N . ASP A 1 110 ? -7.560 -5.078 18.391 1.00 95.69 110 ASP A N 1
ATOM 817 C CA . ASP A 1 110 ? -8.842 -5.656 18.779 1.00 95.69 110 ASP A CA 1
ATOM 818 C C . ASP A 1 110 ? -9.630 -4.654 19.631 1.00 95.69 110 ASP A C 1
ATOM 820 O O . ASP A 1 110 ? -9.593 -4.683 20.862 1.00 95.69 110 ASP A O 1
ATOM 824 N N . TRP A 1 111 ? -10.349 -3.747 18.969 1.00 96.25 111 TRP A N 1
ATOM 825 C CA . TRP A 1 111 ? -11.118 -2.683 19.625 1.00 96.25 111 TRP A CA 1
ATOM 826 C C . TRP A 1 111 ? -12.145 -3.193 20.642 1.00 96.25 111 TRP A C 1
ATOM 828 O O . TRP A 1 111 ? -12.409 -2.531 21.643 1.00 96.25 111 TRP A O 1
ATOM 838 N N . LYS A 1 112 ? -12.680 -4.406 20.447 1.00 95.00 112 LYS A N 1
ATOM 839 C CA . LYS A 1 112 ? -13.597 -5.025 21.415 1.00 95.00 112 LYS A CA 1
ATOM 840 C C . LYS A 1 112 ? -12.878 -5.400 22.706 1.00 95.00 112 LYS A C 1
ATOM 842 O O . LYS A 1 112 ? -13.447 -5.238 23.780 1.00 95.00 112 LYS A O 1
ATOM 847 N N . LYS A 1 113 ? -11.629 -5.867 22.618 1.00 95.50 113 LYS A N 1
ATOM 848 C CA . LYS A 1 113 ? -10.782 -6.070 23.803 1.00 95.50 113 LYS A CA 1
ATOM 849 C C . LYS A 1 113 ? -10.370 -4.744 24.437 1.00 95.50 113 LYS A C 1
ATOM 851 O O . LYS A 1 113 ? -10.326 -4.668 25.660 1.00 95.50 113 LYS A O 1
ATOM 856 N N . MET A 1 114 ? -10.123 -3.704 23.636 1.00 95.88 114 MET A N 1
ATOM 857 C CA . MET A 1 114 ? -9.746 -2.380 24.154 1.00 95.88 114 MET A CA 1
ATOM 858 C C . MET A 1 114 ? -10.844 -1.736 25.011 1.00 95.88 114 MET A C 1
ATOM 860 O O . MET A 1 114 ? -10.517 -1.027 25.953 1.00 95.88 114 MET A O 1
ATOM 864 N N . LEU A 1 115 ? -12.125 -2.034 24.768 1.00 93.00 115 LEU A N 1
ATOM 865 C CA . LEU A 1 115 ? -13.223 -1.572 25.633 1.00 93.00 115 LEU A CA 1
ATOM 866 C C . LEU A 1 115 ? -13.126 -2.091 27.075 1.00 93.00 115 LEU A C 1
ATOM 868 O O . LEU A 1 115 ? -13.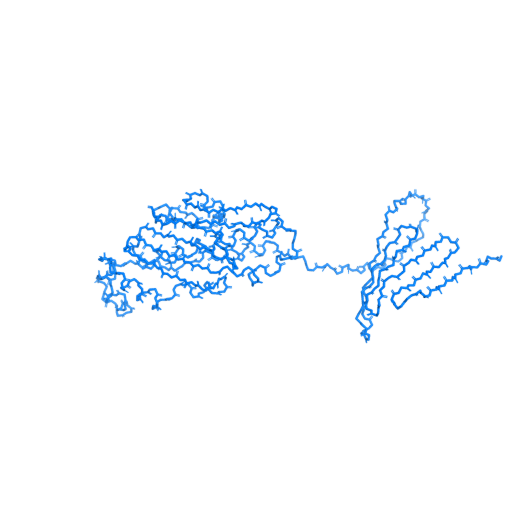501 -1.395 28.015 1.00 93.00 115 LEU A O 1
ATOM 872 N N . VAL A 1 116 ? -12.665 -3.331 27.244 1.00 94.31 116 VAL A N 1
ATOM 873 C CA . VAL A 1 116 ? -12.736 -4.059 28.522 1.00 94.31 116 VAL A CA 1
ATOM 874 C C . VAL A 1 116 ? -11.385 -4.219 29.211 1.00 94.31 116 VAL A C 1
ATOM 876 O O . VAL A 1 116 ? -11.327 -4.745 30.317 1.00 94.31 116 VAL A O 1
ATOM 879 N N . THR A 1 117 ? -10.291 -3.803 28.572 1.00 92.00 117 THR A N 1
ATOM 880 C CA . THR A 1 117 ? -8.956 -3.882 29.172 1.00 92.00 117 THR A CA 1
ATOM 881 C C . THR A 1 117 ? -8.813 -2.872 30.307 1.00 92.00 117 THR A C 1
ATOM 883 O O . THR A 1 117 ? -9.222 -1.725 30.165 1.00 92.00 117 THR A O 1
ATOM 886 N N . ASP A 1 118 ? -8.207 -3.262 31.425 1.00 92.25 118 ASP A N 1
ATOM 887 C CA . ASP A 1 118 ? -7.870 -2.350 32.532 1.00 92.25 118 ASP A CA 1
ATOM 888 C C . ASP A 1 118 ? -6.378 -2.006 32.579 1.00 92.25 118 ASP A C 1
ATOM 890 O O . ASP A 1 118 ? -5.902 -1.364 33.513 1.00 92.25 118 ASP A O 1
ATOM 894 N N . ASP A 1 119 ? -5.630 -2.426 31.561 1.00 93.12 119 ASP A N 1
ATOM 895 C CA . ASP A 1 119 ? -4.205 -2.161 31.472 1.00 93.12 119 ASP A CA 1
ATOM 896 C C . ASP A 1 119 ? -3.940 -0.685 31.107 1.00 93.12 119 ASP A C 1
ATOM 898 O O . ASP A 1 119 ? -4.356 -0.235 30.030 1.00 93.12 119 ASP A O 1
ATOM 902 N N . PRO A 1 120 ? -3.218 0.075 31.956 1.00 92.56 120 PRO A N 1
ATOM 903 C CA . PRO A 1 120 ? -2.902 1.477 31.700 1.00 92.56 120 PRO A CA 1
ATOM 904 C C . PRO A 1 120 ? -2.159 1.720 30.382 1.00 92.56 120 PRO A C 1
ATOM 906 O O . PRO A 1 120 ? -2.277 2.807 29.817 1.00 92.56 120 PRO A O 1
ATOM 909 N N . GLN A 1 121 ? -1.421 0.732 29.857 1.00 92.44 121 GLN A N 1
ATOM 910 C CA . GLN A 1 121 ? -0.694 0.883 28.590 1.00 92.44 121 GLN A CA 1
ATOM 911 C C . GLN A 1 121 ? -1.634 1.077 27.390 1.00 92.44 121 GLN A C 1
ATOM 913 O O . GLN A 1 121 ? -1.247 1.673 26.388 1.00 92.44 121 GLN A O 1
ATOM 918 N N . TYR A 1 122 ? -2.881 0.611 27.501 1.00 93.00 122 TYR A N 1
ATOM 919 C CA . TYR A 1 122 ? -3.889 0.716 26.449 1.00 93.00 122 TYR A CA 1
ATOM 920 C C . TYR A 1 122 ? -4.885 1.857 26.680 1.00 93.00 122 TYR A C 1
ATOM 922 O O . TYR A 1 122 ? -5.887 1.932 25.973 1.00 93.00 122 TYR A O 1
ATOM 930 N N . HIS A 1 123 ? -4.618 2.769 27.624 1.00 93.31 123 HIS A N 1
ATOM 931 C CA . HIS A 1 123 ? -5.516 3.885 27.946 1.00 93.31 123 HIS A CA 1
ATOM 932 C C . HIS A 1 123 ? -5.889 4.716 26.710 1.00 93.31 123 HIS A C 1
ATOM 934 O O . HIS A 1 123 ? -7.068 4.960 26.472 1.00 93.31 123 HIS A O 1
ATOM 940 N N . TYR A 1 124 ? -4.900 5.042 25.868 1.00 93.88 124 TYR A N 1
ATOM 941 C CA . TYR A 1 124 ? -5.107 5.771 24.611 1.00 93.88 124 TYR A CA 1
ATOM 942 C C . TYR A 1 124 ? -6.155 5.109 23.699 1.00 93.88 124 TYR A C 1
ATOM 944 O O . TYR A 1 124 ? -7.008 5.795 23.131 1.00 93.88 124 TYR A O 1
ATOM 952 N N . PHE A 1 125 ? -6.105 3.776 23.581 1.00 95.44 125 PHE A N 1
ATOM 953 C CA . PHE A 1 125 ? -7.042 3.001 22.769 1.00 95.44 125 PHE A CA 1
ATOM 954 C C . PHE A 1 125 ? -8.391 2.831 23.467 1.00 95.44 125 PHE A C 1
ATOM 956 O O . PHE A 1 125 ? -9.427 2.938 22.817 1.00 95.44 125 PHE A O 1
ATOM 963 N N . LYS A 1 126 ? -8.398 2.592 24.784 1.00 95.38 126 LYS A N 1
ATOM 964 C CA . LYS A 1 126 ? -9.620 2.413 25.581 1.00 95.38 126 LYS A CA 1
ATOM 965 C C . LYS A 1 126 ? -10.525 3.638 25.507 1.00 95.38 126 LYS A C 1
ATOM 967 O O . LYS A 1 126 ? -11.717 3.482 25.269 1.00 95.38 126 LYS A O 1
ATOM 972 N N . GLU A 1 127 ? -9.959 4.838 25.635 1.00 95.75 127 GLU A N 1
ATOM 973 C CA . GLU A 1 127 ? -10.705 6.103 25.548 1.00 95.75 127 GLU A CA 1
ATOM 974 C C . GLU A 1 127 ? -11.409 6.302 24.198 1.00 95.75 127 GLU A C 1
ATOM 976 O O . GLU A 1 127 ? -12.425 6.986 24.131 1.00 95.75 127 GLU A O 1
ATOM 981 N N . ARG A 1 128 ? -10.891 5.693 23.125 1.00 96.81 128 ARG A N 1
ATOM 982 C CA . ARG A 1 128 ? -11.417 5.833 21.757 1.00 96.81 128 ARG A CA 1
ATOM 983 C C . ARG A 1 128 ? -12.251 4.640 21.307 1.00 96.81 128 ARG A C 1
ATOM 985 O O . ARG A 1 128 ? -13.028 4.765 20.368 1.00 96.81 128 ARG A O 1
ATOM 992 N N . ALA A 1 129 ? -12.119 3.488 21.963 1.00 97.12 129 ALA A N 1
ATOM 993 C CA . ALA A 1 129 ? -12.663 2.221 21.485 1.00 97.12 129 ALA A CA 1
ATOM 994 C C . ALA A 1 129 ? -14.178 2.258 21.230 1.00 97.12 129 ALA A C 1
ATOM 996 O O . ALA A 1 129 ? -14.633 1.696 20.236 1.00 97.12 129 ALA A O 1
ATOM 997 N N . GLU A 1 130 ? -14.953 2.934 22.083 1.00 97.62 130 GLU A N 1
ATOM 998 C CA . GLU A 1 130 ? -16.403 3.068 21.896 1.00 97.62 130 GLU A CA 1
ATOM 999 C C . GLU A 1 130 ? -16.744 3.881 20.641 1.00 97.62 130 GLU A C 1
ATOM 1001 O O . GLU A 1 130 ? -17.503 3.407 19.795 1.00 97.62 130 GLU A O 1
ATOM 1006 N N . ALA A 1 131 ? -16.128 5.055 20.473 1.00 97.81 131 ALA A N 1
ATOM 1007 C CA . ALA A 1 131 ? -16.314 5.904 19.297 1.00 97.81 131 ALA A CA 1
ATOM 1008 C C . ALA A 1 131 ? -15.901 5.173 18.006 1.00 97.81 131 ALA A C 1
ATOM 1010 O O . ALA A 1 131 ? -16.662 5.122 17.039 1.00 97.81 131 ALA A O 1
ATOM 1011 N N . ILE A 1 132 ? -14.749 4.491 18.031 1.00 97.62 132 ILE A N 1
ATOM 1012 C CA . ILE A 1 132 ? -14.246 3.700 16.902 1.00 97.62 132 ILE A CA 1
ATOM 1013 C C . ILE A 1 132 ? -15.235 2.596 16.492 1.00 97.62 132 ILE A C 1
ATOM 1015 O O . ILE A 1 132 ? -15.522 2.404 15.307 1.00 97.62 132 ILE A O 1
ATOM 1019 N N . LEU A 1 133 ? -15.776 1.855 17.462 1.00 97.00 133 LEU A N 1
ATOM 1020 C CA . LEU A 1 133 ? -16.725 0.767 17.204 1.00 97.00 133 LEU A CA 1
ATOM 1021 C C . LEU A 1 133 ? -18.093 1.265 16.729 1.00 97.00 133 LEU A C 1
ATOM 1023 O O . LEU A 1 133 ? -18.774 0.543 15.999 1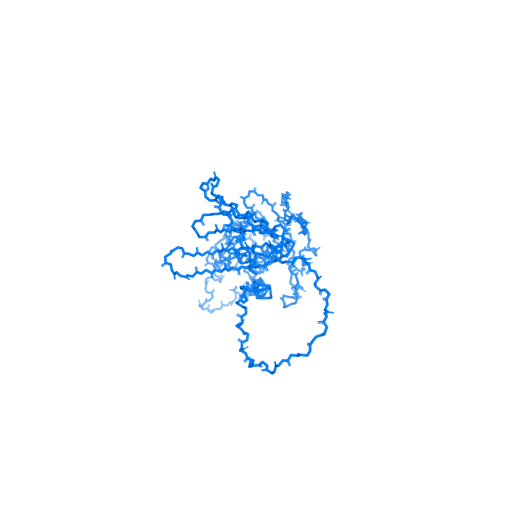.00 97.00 133 LEU A O 1
ATOM 1027 N N . ASN A 1 134 ? -18.472 2.484 17.111 1.00 97.50 134 ASN A N 1
ATOM 1028 C CA . ASN A 1 134 ? -19.701 3.137 16.667 1.00 97.50 134 ASN A CA 1
ATOM 1029 C C . ASN A 1 134 ? -19.572 3.803 15.286 1.00 97.50 134 ASN A C 1
ATOM 1031 O O . ASN A 1 134 ? -20.583 4.244 14.741 1.00 97.50 134 ASN A O 1
ATOM 1035 N N . GLY A 1 135 ? -18.374 3.823 14.692 1.00 96.75 135 GLY A N 1
ATOM 1036 C CA . GLY A 1 135 ? -18.147 4.420 13.377 1.00 96.75 135 GLY A CA 1
ATOM 1037 C C . GLY A 1 135 ? -17.990 5.936 13.414 1.00 96.75 135 GLY A C 1
ATOM 1038 O O . GLY A 1 135 ? -18.407 6.611 12.479 1.00 96.75 135 GLY A O 1
ATOM 1039 N N . ASP A 1 136 ? -17.432 6.476 14.495 1.00 97.38 136 ASP A N 1
ATOM 1040 C CA . ASP A 1 136 ? -17.073 7.889 14.572 1.00 97.38 136 ASP A CA 1
ATOM 1041 C C . ASP A 1 136 ? -15.841 8.172 13.691 1.00 97.38 136 ASP A C 1
ATOM 1043 O O . ASP A 1 136 ? -14.747 7.653 13.936 1.00 97.38 136 ASP A O 1
ATOM 1047 N N . ILE A 1 137 ? -16.041 8.965 12.635 1.00 95.25 137 ILE A N 1
ATOM 1048 C CA . ILE A 1 137 ? -15.004 9.301 11.651 1.00 95.25 137 ILE A CA 1
ATOM 1049 C C . ILE A 1 137 ? -13.924 10.207 12.260 1.00 95.25 137 ILE A C 1
ATOM 1051 O O . ILE A 1 137 ? -12.743 10.034 11.951 1.00 95.25 137 ILE A O 1
ATOM 1055 N N . ASP A 1 138 ? -14.286 11.130 13.153 1.00 94.12 138 ASP A N 1
ATOM 1056 C CA . ASP A 1 138 ? -13.308 12.005 13.806 1.00 94.12 138 ASP A CA 1
ATOM 1057 C C . ASP A 1 138 ? -12.355 11.163 14.664 1.00 94.12 138 ASP A C 1
ATOM 1059 O O . ASP A 1 138 ? -11.133 11.319 14.590 1.00 94.12 138 ASP A O 1
ATOM 1063 N N . ALA A 1 139 ? -12.891 10.169 15.379 1.00 95.44 139 ALA A N 1
ATOM 1064 C CA . ALA A 1 139 ? -12.083 9.200 16.110 1.00 95.44 139 ALA A CA 1
ATOM 1065 C C . ALA A 1 139 ? -11.161 8.380 15.183 1.00 95.44 139 ALA A C 1
ATOM 1067 O O . ALA A 1 139 ? -10.035 8.066 15.577 1.00 95.44 139 ALA A O 1
ATOM 1068 N N . TYR A 1 140 ? -11.584 8.051 13.953 1.00 95.12 140 TYR A N 1
ATOM 1069 C CA . TYR A 1 140 ? -10.719 7.364 12.976 1.00 95.12 140 TYR A CA 1
ATOM 1070 C C . TYR A 1 140 ? -9.508 8.225 12.629 1.00 95.12 140 TYR A C 1
ATOM 1072 O O . TYR A 1 140 ? -8.375 7.742 12.693 1.00 95.12 140 TYR A O 1
ATOM 1080 N N . PHE A 1 141 ? -9.727 9.505 12.324 1.00 92.62 141 PHE A N 1
ATOM 1081 C CA . PHE A 1 141 ? -8.642 10.431 12.009 1.00 92.62 141 PHE A CA 1
ATOM 1082 C C . PHE A 1 141 ? -7.756 10.738 13.217 1.00 92.62 141 PHE A C 1
ATOM 1084 O O . PHE A 1 141 ? -6.542 10.854 13.056 1.00 92.62 141 PHE A O 1
ATOM 1091 N N . GLU A 1 142 ? -8.303 10.810 14.432 1.00 92.69 142 GLU A N 1
ATOM 1092 C CA . GLU A 1 142 ? -7.488 10.916 15.646 1.00 92.69 142 GLU A CA 1
ATOM 1093 C C . GLU A 1 142 ? -6.525 9.733 15.802 1.00 92.69 142 GLU A C 1
ATOM 1095 O O . GLU A 1 142 ? -5.356 9.932 16.140 1.00 92.69 142 GLU A O 1
ATOM 1100 N N . VAL A 1 143 ? -7.001 8.509 15.549 1.00 94.00 143 VAL A N 1
ATOM 1101 C CA . VAL A 1 143 ? -6.175 7.295 15.628 1.00 94.00 143 VAL A CA 1
ATOM 1102 C C . VAL A 1 143 ? -5.141 7.260 14.508 1.00 94.00 143 VAL A C 1
ATOM 1104 O O . VAL A 1 143 ? -3.972 6.998 14.785 1.00 94.00 143 VAL A O 1
ATOM 1107 N N . ILE A 1 144 ? -5.529 7.564 13.264 1.00 90.56 144 ILE A N 1
ATOM 1108 C CA . ILE A 1 144 ? -4.591 7.633 12.132 1.00 90.56 144 ILE A CA 1
ATOM 1109 C C . ILE A 1 144 ? -3.478 8.644 12.430 1.00 90.56 144 ILE A C 1
ATOM 1111 O O . ILE A 1 144 ? -2.303 8.313 12.292 1.00 90.56 144 ILE A O 1
ATOM 1115 N N . ASN A 1 145 ? -3.824 9.848 12.890 1.00 87.62 145 ASN A N 1
ATOM 1116 C CA . ASN A 1 145 ? -2.847 10.898 13.179 1.00 87.62 145 ASN A CA 1
ATOM 1117 C C . ASN A 1 145 ? -1.974 10.574 14.398 1.00 87.62 145 ASN A C 1
ATOM 1119 O O . ASN A 1 145 ? -0.787 10.895 14.408 1.00 87.62 145 ASN A O 1
ATOM 1123 N N . GLY A 1 146 ? -2.550 9.953 15.431 1.00 86.19 146 GLY A N 1
ATOM 1124 C CA . GLY A 1 146 ? -1.833 9.611 16.657 1.00 86.19 146 GLY A CA 1
ATOM 1125 C C . GLY A 1 146 ? -0.867 8.439 16.492 1.00 86.19 146 GLY A C 1
ATOM 1126 O O . GLY A 1 146 ? 0.228 8.475 17.049 1.00 86.19 146 GLY A O 1
ATOM 1127 N N . LEU A 1 147 ? -1.256 7.415 15.726 1.00 89.69 147 LEU A N 1
ATOM 1128 C CA . LEU A 1 147 ? -0.412 6.245 15.458 1.00 89.69 147 LEU A CA 1
ATOM 1129 C C . LEU A 1 147 ? 0.542 6.466 14.285 1.00 89.69 147 LEU A C 1
ATOM 1131 O O . LEU A 1 147 ? 1.637 5.914 14.288 1.00 89.69 147 LEU A O 1
ATOM 1135 N N . ASN A 1 148 ? 0.128 7.270 13.304 1.00 88.81 148 ASN A N 1
ATOM 1136 C CA . ASN A 1 148 ? 0.836 7.515 12.052 1.00 88.81 148 ASN A CA 1
ATOM 1137 C C . ASN A 1 148 ? 1.360 6.214 11.399 1.00 88.81 148 ASN A C 1
ATOM 1139 O O . ASN A 1 148 ? 2.568 6.044 11.209 1.00 88.81 148 ASN A O 1
ATOM 1143 N N . PRO A 1 149 ? 0.457 5.277 11.064 1.00 88.19 149 PRO A N 1
ATOM 1144 C CA . PRO A 1 149 ? 0.815 3.909 10.669 1.00 88.19 149 PRO A CA 1
ATOM 1145 C C . PRO A 1 149 ? 1.526 3.819 9.307 1.00 88.19 149 PRO A C 1
ATOM 1147 O O . PRO A 1 149 ? 2.086 2.785 8.976 1.00 88.19 149 PRO A O 1
ATOM 1150 N N . LEU A 1 150 ? 1.514 4.893 8.506 1.00 87.75 150 LEU A N 1
ATOM 1151 C CA . LEU A 1 150 ? 2.178 4.960 7.195 1.00 87.75 150 LEU A CA 1
ATOM 1152 C C . LEU A 1 150 ? 3.530 5.694 7.256 1.00 87.75 150 LEU A C 1
ATOM 1154 O O . LEU A 1 150 ? 4.132 5.989 6.224 1.00 87.75 150 LEU A O 1
ATOM 1158 N N . ASN A 1 151 ? 4.017 6.037 8.452 1.00 85.75 151 ASN A N 1
ATOM 1159 C CA . ASN A 1 151 ? 5.230 6.837 8.604 1.00 85.75 151 ASN A CA 1
ATOM 1160 C C . ASN A 1 151 ? 6.482 6.140 8.053 1.00 85.75 151 ASN A C 1
ATOM 1162 O O . ASN A 1 151 ? 7.330 6.784 7.440 1.00 85.75 151 ASN A O 1
ATOM 1166 N N . ASP A 1 152 ? 6.612 4.831 8.255 1.00 84.62 152 ASP A N 1
ATOM 1167 C CA . ASP A 1 152 ? 7.707 4.035 7.692 1.00 84.62 152 ASP A CA 1
ATOM 1168 C C . ASP A 1 152 ? 7.585 3.893 6.164 1.00 84.62 152 ASP A C 1
ATOM 1170 O O . ASP A 1 152 ? 8.593 3.808 5.460 1.00 84.62 152 ASP A O 1
ATOM 1174 N N . LEU A 1 153 ? 6.366 3.979 5.620 1.00 85.69 153 LEU A N 1
ATOM 1175 C CA . LEU A 1 153 ? 6.132 4.005 4.177 1.00 85.69 153 LEU A CA 1
ATOM 1176 C C . LEU A 1 153 ? 6.611 5.291 3.502 1.00 85.69 153 LEU A C 1
ATOM 1178 O O . LEU A 1 153 ? 6.784 5.281 2.285 1.00 85.69 153 LEU A O 1
ATOM 1182 N N . MET A 1 154 ? 6.918 6.361 4.240 1.00 81.62 154 MET A N 1
ATOM 1183 C CA . MET A 1 154 ? 7.538 7.578 3.687 1.00 81.62 154 MET A CA 1
ATOM 1184 C C . MET A 1 154 ? 8.904 7.308 3.034 1.00 81.62 154 MET A C 1
ATOM 1186 O O . MET A 1 154 ? 9.424 8.117 2.257 1.00 81.62 154 MET A O 1
ATOM 1190 N N . GLU A 1 155 ? 9.529 6.167 3.338 1.00 79.88 155 GLU A N 1
ATOM 1191 C CA . GLU A 1 155 ? 10.730 5.742 2.629 1.00 79.88 155 GLU A CA 1
ATOM 1192 C C . GLU A 1 155 ? 10.441 5.328 1.185 1.00 79.88 155 GLU A C 1
ATOM 1194 O O . GLU A 1 155 ? 11.282 5.582 0.315 1.00 79.88 155 GLU A O 1
ATOM 1199 N N . TYR A 1 156 ? 9.248 4.776 0.953 1.00 78.44 156 TYR A N 1
ATOM 1200 C CA . TYR A 1 156 ? 8.789 4.181 -0.296 1.00 78.44 156 TYR A CA 1
ATOM 1201 C C . TYR A 1 156 ? 7.785 5.051 -1.053 1.00 78.44 156 TYR A C 1
ATOM 1203 O O . TYR A 1 156 ? 7.676 4.909 -2.259 1.00 78.44 156 TYR A O 1
ATOM 1211 N N . GLY A 1 157 ? 7.076 5.960 -0.396 1.00 76.50 157 GLY A N 1
ATOM 1212 C CA . GLY A 1 157 ? 6.093 6.865 -0.988 1.00 76.50 157 GLY A CA 1
ATOM 1213 C C . GLY A 1 157 ? 6.146 8.239 -0.331 1.00 76.50 157 GLY A C 1
ATOM 1214 O O . GLY A 1 157 ? 7.007 8.521 0.502 1.00 76.50 157 GLY A O 1
ATOM 1215 N N . SER A 1 158 ? 5.247 9.129 -0.725 1.00 78.69 158 SER A N 1
ATOM 1216 C CA . SER A 1 158 ? 5.082 10.436 -0.083 1.00 78.69 158 SER A CA 1
ATOM 1217 C C . SER A 1 158 ? 3.637 10.907 -0.189 1.00 78.69 158 SER A C 1
ATOM 1219 O O . SER A 1 158 ? 2.865 10.309 -0.927 1.00 78.69 158 SER A O 1
ATOM 1221 N N . GLY A 1 159 ? 3.270 11.967 0.537 1.00 76.00 159 GLY A N 1
ATOM 1222 C CA . GLY A 1 159 ? 1.958 12.606 0.378 1.00 76.00 159 GLY A CA 1
ATOM 1223 C C . GLY A 1 159 ? 0.787 11.654 0.615 1.00 76.00 159 GLY A C 1
ATOM 1224 O O . GLY A 1 159 ? -0.069 11.534 -0.249 1.00 76.00 159 GLY A O 1
ATOM 1225 N N . PHE A 1 160 ? 0.794 10.935 1.741 1.00 85.56 160 PHE A N 1
ATOM 1226 C CA . PHE A 1 160 ? -0.339 10.093 2.117 1.00 85.56 160 PHE A CA 1
ATOM 1227 C C . PHE A 1 160 ? -1.497 10.974 2.579 1.00 85.56 160 PHE A C 1
ATOM 1229 O O . PHE A 1 160 ? -1.377 11.686 3.577 1.00 85.56 160 PHE A O 1
ATOM 1236 N N . GLU A 1 161 ? -2.613 10.902 1.869 1.00 86.31 161 GLU A N 1
ATOM 1237 C CA . GLU A 1 161 ? -3.839 11.622 2.191 1.00 86.31 161 GLU A CA 1
ATOM 1238 C C . GLU A 1 161 ? -4.947 10.608 2.448 1.00 86.31 161 GLU A C 1
ATOM 1240 O O . GLU A 1 161 ? -5.209 9.739 1.622 1.00 86.31 161 GLU A O 1
ATOM 1245 N N . CYS A 1 162 ? -5.572 10.692 3.621 1.00 88.31 162 CYS A N 1
ATOM 1246 C CA . CYS A 1 162 ? -6.669 9.815 4.013 1.00 88.31 162 CYS A CA 1
ATOM 1247 C C . CYS A 1 162 ? -7.980 10.604 3.982 1.00 88.31 162 CYS A C 1
ATOM 1249 O O . CYS A 1 162 ? -8.043 11.714 4.511 1.00 88.31 162 CYS A O 1
ATOM 1251 N N . GLY A 1 163 ? -9.032 10.015 3.422 1.00 87.50 163 GLY A N 1
ATOM 1252 C CA . GLY A 1 163 ? -10.366 10.602 3.347 1.00 87.50 163 GLY A CA 1
ATOM 1253 C C . GLY A 1 163 ? -11.451 9.556 3.582 1.00 87.50 163 GLY A C 1
ATOM 1254 O O . GLY A 1 163 ? -11.282 8.387 3.247 1.00 87.50 163 GLY A O 1
ATOM 1255 N N . THR A 1 164 ? -12.563 9.962 4.187 1.00 89.31 164 THR A N 1
ATOM 1256 C CA . THR A 1 164 ? -13.764 9.128 4.300 1.00 89.31 164 THR A CA 1
ATOM 1257 C C . THR A 1 164 ? -14.984 9.990 4.610 1.00 89.31 164 THR A C 1
ATOM 1259 O O . THR A 1 164 ? -14.892 10.974 5.345 1.00 89.31 164 THR A O 1
ATOM 1262 N N . ASP A 1 165 ? -16.122 9.604 4.050 1.00 86.50 165 ASP A N 1
ATOM 1263 C CA . ASP A 1 165 ? -17.461 10.105 4.352 1.00 86.50 165 ASP A CA 1
ATOM 1264 C C . ASP A 1 165 ? -18.427 8.984 4.803 1.00 86.50 165 ASP A C 1
ATOM 1266 O O . ASP A 1 165 ? -19.524 9.268 5.290 1.00 86.50 165 ASP A O 1
ATOM 1270 N N . ASP A 1 166 ? -18.009 7.714 4.717 1.00 91.50 166 ASP A N 1
ATOM 1271 C CA . ASP A 1 166 ? -18.713 6.537 5.232 1.00 91.50 166 ASP A CA 1
ATOM 1272 C C . ASP A 1 166 ? -17.779 5.748 6.168 1.00 91.50 166 ASP A C 1
ATOM 1274 O O . ASP A 1 166 ? -16.771 5.204 5.716 1.00 91.50 166 ASP A O 1
ATOM 1278 N N . PRO A 1 167 ? -18.134 5.556 7.454 1.00 93.25 167 PRO A N 1
ATOM 1279 C CA . PRO A 1 167 ? -17.296 4.840 8.423 1.00 93.25 167 PRO A CA 1
ATOM 1280 C C . PRO A 1 167 ? -17.043 3.359 8.089 1.00 93.25 167 PRO A C 1
ATOM 1282 O O . PRO A 1 167 ? -16.324 2.656 8.800 1.00 93.25 167 PRO A O 1
ATOM 1285 N N . ARG A 1 168 ? -17.646 2.817 7.032 1.00 95.50 168 ARG A N 1
ATOM 1286 C CA . ARG A 1 168 ? -17.370 1.461 6.540 1.00 95.50 168 ARG A CA 1
ATOM 1287 C C . ARG A 1 168 ? -16.211 1.418 5.554 1.00 95.50 168 ARG A C 1
ATOM 1289 O O . ARG A 1 168 ? -15.754 0.310 5.259 1.00 95.50 168 ARG A O 1
ATOM 1296 N N . GLN A 1 169 ? -15.754 2.559 5.060 1.00 94.06 169 GLN A N 1
ATOM 1297 C CA . GLN A 1 169 ? -14.789 2.656 3.978 1.00 94.06 169 GLN A CA 1
ATOM 1298 C C . GLN A 1 169 ? -13.811 3.811 4.198 1.00 94.06 169 GLN A C 1
ATOM 1300 O O . GLN A 1 169 ? -14.077 4.754 4.935 1.00 94.06 169 GLN A O 1
ATOM 1305 N N . LEU A 1 170 ? -12.626 3.686 3.617 1.00 94.81 170 LEU A N 1
ATOM 1306 C CA . LEU A 1 170 ? -11.570 4.688 3.679 1.00 94.81 170 LEU A CA 1
ATOM 1307 C C . LEU A 1 170 ? -10.966 4.815 2.285 1.00 94.81 170 LEU A C 1
ATOM 1309 O O . LEU A 1 170 ? -10.805 3.803 1.606 1.00 94.81 170 LEU A O 1
ATOM 1313 N N . SER A 1 171 ? -10.599 6.021 1.892 1.00 95.00 171 SER A N 1
ATOM 1314 C CA . SER A 1 171 ? -9.803 6.278 0.698 1.00 95.00 171 SER A CA 1
ATOM 1315 C C . SER A 1 171 ? -8.434 6.779 1.126 1.00 95.00 171 SER A C 1
ATOM 1317 O O . SER A 1 171 ? -8.329 7.636 2.008 1.00 95.00 171 SER A O 1
ATOM 1319 N N . VAL A 1 172 ? -7.380 6.216 0.541 1.00 94.88 172 VAL A N 1
ATOM 1320 C CA . VAL A 1 172 ? -6.002 6.648 0.778 1.00 94.88 172 VAL A CA 1
ATOM 1321 C C . VAL A 1 172 ? -5.319 6.918 -0.550 1.00 94.88 172 VAL A C 1
ATOM 1323 O O . VAL A 1 172 ? -5.173 6.016 -1.370 1.00 94.88 172 VAL A O 1
ATOM 1326 N N . HIS A 1 173 ? -4.848 8.145 -0.724 1.00 93.81 173 HIS A N 1
ATOM 1327 C CA . HIS A 1 173 ? -4.063 8.567 -1.877 1.00 93.81 173 HIS A CA 1
ATOM 1328 C C . HIS A 1 173 ? -2.594 8.638 -1.472 1.00 93.81 173 HIS A C 1
ATOM 1330 O O . HIS A 1 173 ? -2.278 9.114 -0.380 1.00 93.81 173 HIS A O 1
ATOM 1336 N N . PHE A 1 174 ? -1.685 8.166 -2.324 1.00 94.25 174 PHE A N 1
ATOM 1337 C CA . PHE A 1 174 ? -0.249 8.320 -2.100 1.00 94.25 174 PHE A CA 1
ATOM 1338 C C . PHE A 1 174 ? 0.496 8.680 -3.382 1.00 94.25 174 PHE A C 1
ATOM 1340 O O . PHE A 1 174 ? 0.142 8.267 -4.484 1.00 94.25 174 PHE A O 1
ATOM 1347 N N . HIS A 1 175 ? 1.583 9.427 -3.222 1.00 93.81 175 HIS A N 1
ATOM 1348 C CA . HIS A 1 175 ? 2.473 9.802 -4.307 1.00 93.81 175 HIS A CA 1
ATOM 1349 C C . HIS A 1 175 ? 3.603 8.782 -4.435 1.00 93.81 175 HIS A C 1
ATOM 1351 O O . HIS A 1 175 ? 4.361 8.528 -3.487 1.00 93.81 175 HIS A O 1
ATOM 1357 N N . VAL A 1 176 ? 3.753 8.246 -5.639 1.00 93.62 176 VAL A N 1
ATOM 1358 C CA . VAL A 1 176 ? 4.806 7.302 -6.001 1.00 93.62 176 VAL A CA 1
ATOM 1359 C C . VAL A 1 176 ? 6.172 7.995 -5.980 1.00 93.62 176 VAL A C 1
ATOM 1361 O O . VAL A 1 176 ? 6.334 9.126 -6.432 1.00 93.62 176 VAL A O 1
ATOM 1364 N N . ASN A 1 177 ? 7.186 7.308 -5.454 1.00 90.19 177 ASN A N 1
ATOM 1365 C CA . ASN A 1 177 ? 8.558 7.807 -5.328 1.00 90.19 177 ASN A CA 1
ATOM 1366 C C . ASN A 1 177 ? 9.560 6.875 -6.031 1.00 90.19 177 ASN A C 1
ATOM 1368 O O . ASN A 1 177 ? 10.569 6.442 -5.464 1.00 90.19 177 ASN A O 1
ATOM 1372 N N . SER A 1 178 ? 9.263 6.548 -7.292 1.00 88.81 178 SER A N 1
ATOM 1373 C CA . SER A 1 178 ? 10.059 5.621 -8.105 1.00 88.81 178 SER A CA 1
ATOM 1374 C C . SER A 1 178 ? 11.501 6.105 -8.311 1.00 88.81 178 SER A C 1
ATOM 1376 O O . SER A 1 178 ? 12.428 5.297 -8.332 1.00 88.81 178 SER A O 1
ATOM 1378 N N . ASP A 1 179 ? 11.718 7.422 -8.369 1.00 86.75 179 ASP A N 1
ATOM 1379 C CA . ASP A 1 179 ? 13.035 8.065 -8.425 1.00 86.75 179 ASP A CA 1
ATOM 1380 C C . ASP A 1 179 ? 13.962 7.642 -7.288 1.00 86.75 179 ASP A C 1
ATOM 1382 O O . ASP A 1 179 ? 15.158 7.454 -7.514 1.00 86.75 179 ASP A O 1
ATOM 1386 N N . LYS A 1 180 ? 13.411 7.498 -6.079 1.00 86.69 180 LYS A N 1
ATOM 1387 C CA . LYS A 1 180 ? 14.154 7.099 -4.885 1.00 86.69 180 LYS A CA 1
ATOM 1388 C C . LYS A 1 180 ? 14.217 5.582 -4.749 1.00 86.69 180 LYS A C 1
ATOM 1390 O O . LYS A 1 180 ? 15.298 5.042 -4.536 1.00 86.69 180 LYS A O 1
ATOM 1395 N N . VAL A 1 181 ? 13.078 4.900 -4.869 1.00 87.44 181 VAL A N 1
ATOM 1396 C CA . VAL A 1 181 ? 12.971 3.456 -4.590 1.00 87.44 181 VAL A CA 1
ATOM 1397 C C . VAL A 1 181 ? 13.617 2.615 -5.688 1.00 87.44 181 VAL A C 1
ATOM 1399 O O . VAL A 1 181 ? 14.277 1.621 -5.404 1.00 87.44 181 VAL A O 1
ATOM 1402 N N . LEU A 1 182 ? 13.468 3.029 -6.946 1.00 89.38 182 LEU A N 1
ATOM 1403 C CA . LEU A 1 182 ? 13.911 2.287 -8.127 1.00 89.38 182 LEU A CA 1
ATOM 1404 C C . LEU A 1 182 ? 15.051 3.001 -8.863 1.00 89.38 182 LEU A C 1
ATOM 1406 O O . LEU A 1 182 ? 15.255 2.779 -10.058 1.00 89.38 182 LEU A O 1
ATOM 1410 N N . HIS A 1 183 ? 15.819 3.836 -8.154 1.00 88.12 183 HIS A N 1
ATOM 1411 C CA . HIS A 1 183 ? 16.950 4.585 -8.708 1.00 88.12 183 HIS A CA 1
ATOM 1412 C C . HIS A 1 183 ? 17.895 3.686 -9.523 1.00 88.12 183 HIS A C 1
ATOM 1414 O O . HIS A 1 183 ? 18.161 3.953 -10.697 1.00 88.12 183 HIS A O 1
ATOM 1420 N N . ASP A 1 184 ? 18.352 2.584 -8.924 1.00 84.38 184 ASP A N 1
ATOM 1421 C CA . ASP A 1 184 ? 19.321 1.674 -9.543 1.00 84.38 184 ASP A CA 1
ATOM 1422 C C . ASP A 1 184 ? 18.698 0.854 -10.684 1.00 84.38 184 ASP A C 1
ATOM 1424 O O . ASP A 1 184 ? 19.374 0.510 -11.659 1.00 84.38 184 ASP A O 1
ATOM 1428 N N . ALA A 1 185 ? 17.383 0.615 -10.625 1.00 87.06 185 ALA A N 1
ATOM 1429 C CA . ALA A 1 185 ? 16.635 -0.089 -11.662 1.00 87.06 185 ALA A CA 1
ATOM 1430 C C . ALA A 1 185 ? 16.560 0.701 -12.981 1.00 87.06 185 ALA A C 1
ATOM 1432 O O . ALA A 1 185 ? 16.314 0.111 -14.030 1.00 87.06 185 ALA A O 1
ATOM 1433 N N . ARG A 1 186 ? 16.813 2.019 -12.982 1.00 88.44 186 ARG A N 1
ATOM 1434 C CA . ARG A 1 186 ? 16.776 2.861 -14.199 1.00 88.44 186 ARG A CA 1
ATOM 1435 C C . ARG A 1 186 ? 17.804 2.468 -15.256 1.00 88.44 186 ARG A C 1
ATOM 1437 O O . ARG A 1 186 ? 17.642 2.809 -16.426 1.00 88.44 186 ARG A O 1
ATOM 1444 N N . ALA A 1 187 ? 18.871 1.778 -14.855 1.00 87.19 187 ALA A N 1
ATOM 1445 C CA . ALA A 1 187 ? 19.878 1.258 -15.775 1.00 87.19 187 ALA A CA 1
ATOM 1446 C C . ALA A 1 187 ? 19.439 -0.042 -16.481 1.00 87.19 187 ALA A C 1
ATOM 1448 O O . ALA A 1 187 ? 20.123 -0.494 -17.403 1.00 87.19 187 ALA A O 1
ATOM 1449 N N . LEU A 1 188 ? 18.325 -0.652 -16.058 1.00 85.50 188 LEU A N 1
ATOM 1450 C CA . LEU A 1 188 ? 17.792 -1.888 -16.626 1.00 85.50 188 LEU A CA 1
ATOM 1451 C C . LEU A 1 188 ? 17.074 -1.643 -17.965 1.00 85.50 188 LEU A C 1
ATOM 1453 O O . LEU A 1 188 ? 16.689 -0.515 -18.288 1.00 85.50 188 LEU A O 1
ATOM 1457 N N . PRO A 1 189 ? 16.852 -2.704 -18.767 1.00 90.00 189 PRO A N 1
ATOM 1458 C CA . PRO A 1 189 ? 15.923 -2.642 -19.888 1.00 90.00 189 PRO A CA 1
ATOM 1459 C C . PRO A 1 189 ? 14.548 -2.136 -19.437 1.00 90.00 189 PRO A C 1
ATOM 1461 O O . PRO A 1 189 ? 14.082 -2.487 -18.355 1.00 90.00 189 PRO A O 1
ATOM 1464 N N . LYS A 1 190 ? 13.882 -1.348 -20.291 1.00 90.44 190 LYS A N 1
ATOM 1465 C CA . LYS A 1 190 ? 12.602 -0.701 -19.956 1.00 90.44 190 LYS A CA 1
ATOM 1466 C C . LYS A 1 190 ? 11.553 -1.672 -19.423 1.00 90.44 190 LYS A C 1
ATOM 1468 O O . LYS A 1 190 ? 10.923 -1.369 -18.424 1.00 90.44 190 LYS A O 1
ATOM 1473 N N . GLU A 1 191 ? 11.401 -2.827 -20.064 1.00 85.25 191 GLU A N 1
ATOM 1474 C CA . GLU A 1 191 ? 10.419 -3.836 -19.653 1.00 85.25 191 GLU A CA 1
ATOM 1475 C C . GLU A 1 191 ? 10.688 -4.340 -18.233 1.00 85.25 191 GLU A C 1
ATOM 1477 O O . GLU A 1 191 ? 9.777 -4.409 -17.421 1.00 85.25 191 GLU A O 1
ATOM 1482 N N . THR A 1 192 ? 11.954 -4.594 -17.896 1.00 86.69 192 THR A N 1
ATOM 1483 C CA . THR A 1 192 ? 12.351 -5.012 -16.547 1.00 86.69 192 THR A CA 1
ATOM 1484 C C . THR A 1 192 ? 12.151 -3.901 -15.518 1.00 86.69 192 THR A C 1
ATOM 1486 O O . THR A 1 192 ? 11.737 -4.173 -14.399 1.00 86.69 192 THR A O 1
ATOM 1489 N N . TYR A 1 193 ? 12.438 -2.648 -15.878 1.00 92.56 193 TYR A N 1
ATOM 1490 C CA . TYR A 1 193 ? 12.164 -1.510 -15.002 1.00 92.56 193 TYR A CA 1
ATOM 1491 C C . TYR A 1 193 ? 10.663 -1.356 -14.732 1.00 92.56 193 TYR A C 1
ATOM 1493 O O . TYR A 1 193 ? 10.274 -1.165 -13.586 1.00 92.56 193 TYR A O 1
ATOM 1501 N N . TYR A 1 194 ? 9.825 -1.441 -15.769 1.00 94.31 194 TYR A N 1
ATOM 1502 C CA . TYR A 1 194 ? 8.382 -1.266 -15.626 1.00 94.31 194 TYR A CA 1
ATOM 1503 C C . TYR A 1 194 ? 7.724 -2.402 -14.850 1.00 94.31 194 TYR A C 1
ATOM 1505 O O . TYR A 1 194 ? 6.817 -2.133 -14.076 1.00 94.31 194 TYR A O 1
ATOM 1513 N N . ASP A 1 195 ? 8.208 -3.630 -15.006 1.00 89.12 195 ASP A N 1
ATOM 1514 C CA . ASP A 1 195 ? 7.791 -4.775 -14.195 1.00 89.12 195 ASP A CA 1
ATOM 1515 C C . ASP A 1 195 ? 8.069 -4.535 -12.697 1.00 89.12 195 ASP A C 1
ATOM 1517 O O . ASP A 1 195 ? 7.166 -4.602 -11.868 1.00 89.12 195 ASP A O 1
ATOM 1521 N N . LEU A 1 196 ? 9.286 -4.094 -12.354 1.00 92.50 196 LEU A N 1
ATOM 1522 C CA . LEU A 1 196 ? 9.629 -3.717 -10.976 1.00 92.50 196 LEU A CA 1
ATOM 1523 C C . LEU A 1 196 ? 8.817 -2.515 -10.472 1.00 92.50 196 LEU A C 1
ATOM 1525 O O . LEU A 1 196 ? 8.454 -2.467 -9.300 1.00 92.50 196 LEU A O 1
ATOM 1529 N N . LEU A 1 197 ? 8.543 -1.537 -11.341 1.00 95.56 197 LEU A N 1
ATOM 1530 C CA . LEU A 1 197 ? 7.701 -0.383 -11.029 1.00 95.56 197 LEU A CA 1
ATOM 1531 C C . LEU A 1 197 ? 6.272 -0.816 -10.695 1.00 95.56 197 LEU A C 1
ATOM 1533 O O . LEU A 1 197 ? 5.705 -0.304 -9.733 1.00 95.56 197 LEU A O 1
ATOM 1537 N N . GLN A 1 198 ? 5.713 -1.760 -11.453 1.00 96.50 198 GLN A N 1
ATOM 1538 C CA . GLN A 1 198 ? 4.375 -2.288 -11.218 1.00 96.50 198 GLN A CA 1
ATOM 1539 C C . GLN A 1 198 ? 4.284 -2.978 -9.858 1.00 96.50 198 GLN A C 1
ATOM 1541 O O . GLN A 1 198 ? 3.429 -2.609 -9.050 1.00 96.50 198 GLN A O 1
ATOM 1546 N N . ASP A 1 199 ? 5.204 -3.903 -9.572 1.00 94.06 199 ASP A N 1
ATOM 1547 C CA . ASP A 1 199 ? 5.249 -4.629 -8.299 1.00 94.06 199 ASP A CA 1
ATOM 1548 C C . ASP A 1 199 ? 5.415 -3.689 -7.105 1.00 94.06 199 ASP A C 1
ATOM 1550 O O . ASP A 1 199 ? 4.791 -3.877 -6.062 1.00 94.06 199 ASP A O 1
ATOM 1554 N N . TYR A 1 200 ? 6.251 -2.662 -7.251 1.00 95.81 200 TYR A N 1
ATOM 1555 C CA . TYR A 1 200 ? 6.470 -1.656 -6.219 1.00 95.81 200 TYR A CA 1
ATOM 1556 C C . TYR A 1 200 ? 5.201 -0.847 -5.924 1.00 95.81 200 TYR A C 1
ATOM 1558 O O . TYR A 1 200 ? 4.805 -0.757 -4.761 1.00 95.81 200 TYR A O 1
ATOM 1566 N N . VAL A 1 201 ? 4.537 -0.301 -6.949 1.00 97.38 201 VAL A N 1
ATOM 1567 C CA . VAL A 1 201 ? 3.310 0.495 -6.773 1.00 97.38 201 VAL A CA 1
ATOM 1568 C C . VAL A 1 201 ? 2.192 -0.362 -6.170 1.00 97.38 201 VAL A C 1
ATOM 1570 O O . VAL A 1 201 ? 1.566 0.041 -5.188 1.00 97.38 201 VAL A O 1
ATOM 1573 N N . CYS A 1 202 ? 1.996 -1.579 -6.687 1.00 97.75 202 CYS A N 1
ATOM 1574 C CA . CYS A 1 202 ? 1.015 -2.530 -6.158 1.00 97.75 202 CYS A CA 1
ATOM 1575 C C . CYS A 1 202 ? 1.350 -2.949 -4.717 1.00 97.75 202 CYS A C 1
ATOM 1577 O O . CYS A 1 202 ? 0.468 -3.040 -3.865 1.00 97.75 202 CYS A O 1
ATOM 1579 N N . GLY A 1 203 ? 2.635 -3.154 -4.417 1.00 96.44 203 GLY A N 1
ATOM 1580 C CA . GLY A 1 203 ? 3.122 -3.488 -3.082 1.00 96.44 203 GLY A CA 1
ATOM 1581 C C . GLY A 1 203 ? 2.844 -2.386 -2.061 1.00 96.44 203 GLY A C 1
ATOM 1582 O O . GLY A 1 203 ? 2.371 -2.677 -0.961 1.00 96.44 203 GLY A O 1
ATOM 1583 N N . CYS A 1 204 ? 3.064 -1.120 -2.426 1.00 96.75 204 CYS A N 1
ATOM 1584 C CA . CYS A 1 204 ? 2.678 0.021 -1.595 1.00 96.75 204 CYS A CA 1
ATOM 1585 C C . CYS A 1 204 ? 1.169 0.040 -1.331 1.00 96.75 204 CYS A C 1
ATOM 1587 O O . CYS A 1 204 ? 0.770 0.157 -0.173 1.00 96.75 204 CYS A O 1
ATOM 1589 N N . ALA A 1 205 ? 0.339 -0.155 -2.361 1.00 98.19 205 ALA A N 1
ATOM 1590 C CA . ALA A 1 205 ? -1.115 -0.176 -2.200 1.00 98.19 205 ALA A CA 1
ATOM 1591 C C . ALA A 1 205 ? -1.581 -1.281 -1.234 1.00 98.19 205 ALA A C 1
ATOM 1593 O O . ALA A 1 205 ? -2.389 -1.034 -0.337 1.00 98.19 205 ALA A O 1
ATOM 1594 N N . ILE A 1 206 ? -1.008 -2.484 -1.357 1.00 97.81 206 ILE A N 1
ATOM 1595 C CA . ILE A 1 206 ? -1.272 -3.596 -0.436 1.00 97.81 206 ILE A CA 1
ATOM 1596 C C . ILE A 1 206 ? -0.862 -3.213 0.987 1.00 97.81 206 ILE A C 1
ATOM 1598 O O . ILE A 1 206 ? -1.662 -3.374 1.905 1.00 97.81 206 ILE A O 1
ATOM 1602 N N . ARG A 1 207 ? 0.355 -2.698 1.196 1.00 96.44 207 ARG A N 1
ATOM 1603 C CA . ARG A 1 207 ? 0.854 -2.318 2.528 1.00 96.44 207 ARG A CA 1
ATOM 1604 C C . ARG A 1 207 ? -0.041 -1.279 3.206 1.00 96.44 207 ARG A C 1
ATOM 1606 O O . ARG A 1 207 ? -0.431 -1.496 4.348 1.00 96.44 207 ARG A O 1
ATOM 1613 N N . ILE A 1 208 ? -0.436 -0.230 2.484 1.00 97.19 208 ILE A N 1
ATOM 1614 C CA . ILE A 1 208 ? -1.365 0.797 2.979 1.00 97.19 208 ILE A CA 1
ATOM 1615 C C . ILE A 1 208 ? -2.662 0.147 3.472 1.00 97.19 208 ILE A C 1
ATOM 1617 O O . ILE A 1 208 ? -3.097 0.395 4.597 1.00 97.19 208 ILE A O 1
ATOM 1621 N N . ALA A 1 209 ? -3.253 -0.742 2.670 1.00 97.88 209 ALA A N 1
ATOM 1622 C CA . ALA A 1 209 ? -4.459 -1.459 3.065 1.00 97.88 209 ALA A CA 1
ATOM 1623 C C . ALA A 1 209 ? -4.243 -2.341 4.304 1.00 97.88 209 ALA A C 1
ATOM 1625 O O . ALA A 1 209 ? -5.102 -2.365 5.189 1.00 97.88 209 ALA A O 1
ATOM 1626 N N . ARG A 1 210 ? -3.099 -3.036 4.412 1.00 96.69 210 ARG A N 1
ATOM 1627 C CA . ARG A 1 210 ? -2.765 -3.849 5.597 1.00 96.69 210 ARG A CA 1
ATOM 1628 C C . ARG A 1 210 ? -2.771 -3.009 6.868 1.00 96.69 210 ARG A C 1
ATOM 1630 O O . ARG A 1 210 ? -3.407 -3.415 7.839 1.00 96.69 210 ARG A O 1
ATOM 1637 N N . ASP A 1 211 ? -2.101 -1.865 6.845 1.00 96.38 211 ASP A N 1
ATOM 1638 C CA . ASP A 1 211 ? -1.931 -1.025 8.030 1.00 96.38 211 ASP A CA 1
ATOM 1639 C C . ASP A 1 211 ? -3.237 -0.353 8.435 1.00 96.38 211 ASP A C 1
ATOM 1641 O O . ASP A 1 211 ? -3.636 -0.413 9.598 1.00 96.38 211 ASP A O 1
ATOM 1645 N N . MET A 1 212 ? -3.996 0.161 7.466 1.00 97.00 212 MET A N 1
ATOM 1646 C CA . MET A 1 212 ? -5.319 0.727 7.734 1.00 97.00 212 MET A CA 1
ATOM 1647 C C . MET A 1 212 ? -6.296 -0.314 8.293 1.00 97.00 212 MET A C 1
ATOM 1649 O O . MET A 1 212 ? -7.014 -0.038 9.256 1.00 97.00 212 MET A O 1
ATOM 1653 N N . PHE A 1 213 ? -6.311 -1.540 7.757 1.00 97.56 213 PHE A N 1
ATOM 1654 C CA . PHE A 1 213 ? -7.146 -2.612 8.311 1.00 97.56 213 PHE A CA 1
ATOM 1655 C C . PHE A 1 213 ? -6.687 -3.088 9.691 1.00 97.56 213 PHE A C 1
ATOM 1657 O O . PHE A 1 213 ? -7.518 -3.601 10.453 1.00 97.56 213 PHE A O 1
ATOM 1664 N N . ALA A 1 214 ? -5.398 -2.957 10.013 1.00 96.44 214 ALA A N 1
ATOM 1665 C CA . ALA A 1 214 ? -4.876 -3.283 11.331 1.00 96.44 214 ALA A CA 1
ATOM 1666 C C . ALA A 1 214 ? -5.410 -2.307 12.385 1.00 96.44 214 ALA A C 1
ATOM 1668 O O . ALA A 1 214 ? -5.829 -2.746 13.457 1.00 96.44 214 ALA A O 1
ATOM 1669 N N . ILE A 1 215 ? -5.464 -1.012 12.072 1.00 96.00 215 ILE A N 1
ATOM 1670 C CA . ILE A 1 215 ? -5.846 0.007 13.052 1.00 96.00 215 ILE A CA 1
ATOM 1671 C C . ILE A 1 215 ? -7.340 0.346 13.061 1.00 96.00 215 ILE A C 1
ATOM 1673 O O . ILE A 1 215 ? -7.852 0.702 14.115 1.00 96.00 215 ILE A O 1
ATOM 1677 N N . LEU A 1 216 ? -8.082 0.195 11.959 1.00 96.88 216 LEU A N 1
ATOM 1678 C CA . LEU A 1 216 ? -9.490 0.615 11.883 1.00 96.88 216 LEU A CA 1
ATOM 1679 C C . LEU A 1 216 ?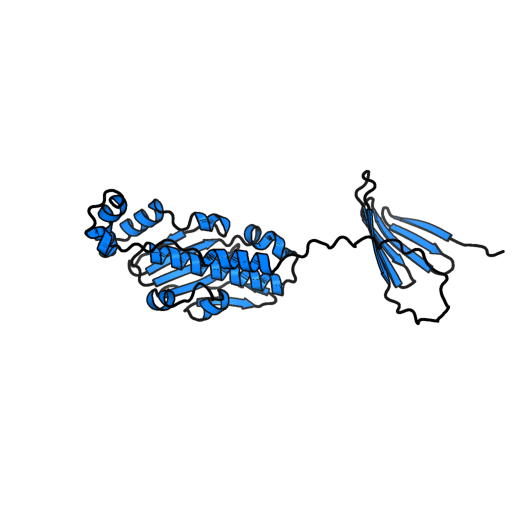 -10.461 -0.549 11.625 1.00 96.88 216 LEU A C 1
ATOM 1681 O O . LEU A 1 216 ? -10.139 -1.488 10.892 1.00 96.88 216 LEU A O 1
ATOM 1685 N N . PRO A 1 217 ? -11.696 -0.504 12.165 1.00 96.62 217 PRO A N 1
ATOM 1686 C CA . PRO A 1 217 ? -12.732 -1.514 11.935 1.00 96.62 217 PRO A CA 1
ATOM 1687 C C . PRO A 1 217 ? -13.532 -1.301 10.629 1.00 96.62 217 PRO A C 1
ATOM 1689 O O . PRO A 1 217 ? -14.695 -1.697 10.544 1.00 96.62 217 PRO A O 1
ATOM 1692 N N . ILE A 1 218 ? -12.916 -0.728 9.591 1.00 96.75 218 ILE A N 1
ATOM 1693 C CA . ILE A 1 218 ? -13.527 -0.519 8.266 1.00 96.75 218 ILE A CA 1
ATOM 1694 C C . ILE A 1 218 ? -13.728 -1.843 7.507 1.00 96.75 218 ILE A C 1
ATOM 1696 O O . ILE A 1 218 ? -13.042 -2.840 7.764 1.00 96.75 218 ILE A O 1
ATOM 1700 N N . ARG A 1 219 ? -14.687 -1.877 6.573 1.00 97.25 219 ARG A N 1
ATOM 1701 C CA . ARG A 1 219 ? -15.015 -3.036 5.717 1.00 97.25 219 ARG A CA 1
ATOM 1702 C C . ARG A 1 219 ? -14.280 -3.022 4.383 1.00 97.25 219 ARG A C 1
ATOM 1704 O O . ARG A 1 219 ? -14.040 -4.102 3.835 1.00 97.25 219 ARG A O 1
ATOM 1711 N N . GLY A 1 220 ? -13.941 -1.843 3.882 1.00 97.50 220 GLY A N 1
ATOM 1712 C CA . GLY A 1 220 ? -13.220 -1.664 2.633 1.00 97.50 220 GLY A CA 1
ATOM 1713 C C . GLY A 1 220 ? -12.252 -0.489 2.698 1.00 97.50 220 GLY A C 1
ATOM 1714 O O . GLY A 1 220 ? -12.403 0.386 3.543 1.00 97.50 220 GLY A O 1
ATOM 1715 N N . ILE A 1 221 ? -11.254 -0.499 1.824 1.00 98.00 221 ILE A N 1
ATOM 1716 C CA . ILE A 1 221 ? -10.379 0.641 1.551 1.00 98.00 221 ILE A CA 1
ATOM 1717 C C . ILE A 1 221 ? -10.119 0.773 0.046 1.00 98.00 221 ILE A C 1
ATOM 1719 O O . ILE A 1 221 ? -9.825 -0.232 -0.606 1.00 98.00 221 ILE A O 1
ATOM 1723 N N . ILE A 1 222 ? -10.222 1.987 -0.490 1.00 98.12 222 ILE A N 1
ATOM 1724 C CA . ILE A 1 222 ? -9.732 2.340 -1.826 1.00 98.12 222 ILE A CA 1
ATOM 1725 C C . ILE A 1 222 ? -8.335 2.932 -1.663 1.00 98.12 222 ILE A C 1
ATOM 1727 O O . ILE A 1 222 ? -8.114 3.779 -0.796 1.00 98.12 222 ILE A O 1
ATOM 1731 N N . VAL A 1 223 ? -7.381 2.453 -2.455 1.00 98.31 223 VAL A N 1
ATOM 1732 C CA . VAL A 1 223 ? -6.018 2.984 -2.466 1.00 98.31 223 VAL A CA 1
ATOM 1733 C C . VAL A 1 223 ? -5.667 3.457 -3.865 1.00 98.31 223 VAL A C 1
ATOM 1735 O O . VAL A 1 223 ? -5.683 2.664 -4.810 1.00 98.31 223 VAL A O 1
ATOM 1738 N N . ASP A 1 224 ? -5.305 4.731 -3.958 1.00 97.31 224 ASP A N 1
ATOM 1739 C CA . ASP A 1 224 ? -4.969 5.410 -5.202 1.00 97.31 224 ASP A CA 1
ATOM 1740 C C . ASP A 1 224 ? -3.489 5.797 -5.218 1.00 97.31 224 ASP A C 1
ATOM 1742 O O . ASP A 1 224 ? -2.943 6.297 -4.228 1.00 97.31 224 ASP A O 1
ATOM 1746 N N . ALA A 1 225 ? -2.833 5.544 -6.348 1.00 97.50 225 ALA A N 1
ATOM 1747 C CA . ALA A 1 225 ? -1.438 5.889 -6.570 1.00 97.50 225 ALA A CA 1
ATOM 1748 C C . ALA A 1 225 ? -1.322 6.975 -7.637 1.00 97.50 225 ALA A C 1
ATOM 1750 O O . ALA A 1 225 ? -1.634 6.752 -8.814 1.00 97.50 225 ALA A O 1
ATOM 1751 N N . TRP A 1 226 ? -0.753 8.102 -7.226 1.00 93.50 226 TRP A N 1
ATOM 1752 C CA . TRP A 1 226 ? -0.462 9.228 -8.093 1.00 93.50 226 TRP A CA 1
ATOM 1753 C C . TRP A 1 226 ? 1.016 9.239 -8.468 1.00 93.50 226 TRP A C 1
ATOM 1755 O O . TRP A 1 226 ? 1.896 9.225 -7.600 1.00 93.50 226 TRP A O 1
ATOM 1765 N N . ASP A 1 227 ? 1.309 9.291 -9.765 1.00 91.94 227 ASP A N 1
ATOM 1766 C CA . ASP A 1 227 ? 2.671 9.471 -10.262 1.00 91.94 227 ASP A CA 1
ATOM 1767 C C . ASP A 1 227 ? 2.746 10.713 -11.148 1.00 91.94 227 ASP A C 1
ATOM 1769 O O . ASP A 1 227 ? 2.036 10.860 -12.145 1.00 91.94 227 ASP A O 1
ATOM 1773 N N . HIS A 1 228 ? 3.633 11.627 -10.764 1.00 84.12 228 HIS A N 1
ATOM 1774 C CA . HIS A 1 228 ? 3.837 12.946 -11.358 1.00 84.12 228 HIS A CA 1
ATOM 1775 C C . HIS A 1 228 ? 2.599 13.851 -11.453 1.00 84.12 228 HIS A C 1
ATOM 1777 O O . HIS A 1 228 ? 2.568 14.895 -10.809 1.00 84.12 228 HIS A O 1
ATOM 1783 N N . ARG A 1 229 ? 1.665 13.553 -12.358 1.00 81.06 229 ARG A N 1
ATOM 1784 C CA . ARG A 1 229 ? 0.442 14.329 -12.624 1.00 81.06 229 ARG A CA 1
ATOM 1785 C C . ARG A 1 229 ? -0.776 13.459 -12.890 1.00 81.06 229 ARG A C 1
ATOM 1787 O O . ARG A 1 229 ? -1.865 14.008 -13.036 1.00 81.06 229 ARG A O 1
ATOM 1794 N N . ASP A 1 230 ? -0.588 12.151 -12.953 1.00 93.06 230 ASP A N 1
ATOM 1795 C CA . ASP A 1 230 ? -1.599 11.214 -13.392 1.00 93.06 230 ASP A CA 1
ATOM 1796 C C . ASP A 1 230 ? -1.865 10.198 -12.284 1.00 93.06 230 ASP A C 1
ATOM 1798 O O . ASP A 1 230 ? -0.946 9.704 -11.628 1.00 93.06 230 ASP A O 1
ATOM 1802 N N . GLU A 1 231 ? -3.138 9.874 -12.098 1.00 94.88 231 GLU A N 1
ATOM 1803 C CA . GLU A 1 231 ? -3.540 8.690 -11.348 1.00 94.88 231 GLU A CA 1
ATOM 1804 C C . GLU A 1 231 ? -3.196 7.469 -12.193 1.00 94.88 231 GLU A C 1
ATOM 1806 O O . GLU A 1 231 ? -3.559 7.410 -13.372 1.00 94.88 231 GLU A O 1
ATOM 1811 N N . ILE A 1 232 ? -2.464 6.517 -11.621 1.00 97.56 232 ILE A N 1
ATOM 1812 C CA . ILE A 1 232 ? -1.944 5.357 -12.363 1.00 97.56 232 ILE A CA 1
ATOM 1813 C C . ILE A 1 232 ? -2.459 4.016 -11.840 1.00 97.56 232 ILE A C 1
ATOM 1815 O O . ILE A 1 232 ? -2.449 3.025 -12.576 1.00 97.56 232 ILE A O 1
ATOM 1819 N N . LEU A 1 233 ? -2.936 3.988 -10.597 1.00 98.50 233 LEU A N 1
ATOM 1820 C CA . LEU A 1 233 ? -3.569 2.836 -9.968 1.00 98.50 233 LEU A CA 1
ATOM 1821 C C . LEU A 1 233 ? -4.687 3.330 -9.054 1.00 98.50 233 LEU A C 1
ATOM 1823 O O . LEU A 1 233 ? -4.482 4.262 -8.289 1.00 98.50 233 LEU A O 1
ATOM 1827 N N . SER A 1 234 ? -5.825 2.651 -9.101 1.00 98.44 234 SER A N 1
ATOM 1828 C CA . SER A 1 234 ? -6.880 2.737 -8.093 1.00 98.44 234 SER A CA 1
ATOM 1829 C C . SER A 1 234 ? -7.364 1.325 -7.799 1.00 98.44 234 SER A C 1
ATOM 1831 O O . SER A 1 234 ? -7.650 0.577 -8.736 1.00 98.44 234 SER A O 1
ATOM 1833 N N . VAL A 1 235 ? -7.405 0.911 -6.534 1.00 98.62 235 VAL A N 1
ATOM 1834 C CA . VAL A 1 235 ? -7.796 -0.456 -6.145 1.00 98.62 235 VAL A CA 1
ATOM 1835 C C . VAL A 1 235 ? -8.668 -0.459 -4.897 1.00 98.62 235 VAL A C 1
ATOM 1837 O O . VAL A 1 235 ? -8.338 0.162 -3.892 1.00 98.62 235 VAL A O 1
ATOM 1840 N N . ALA A 1 236 ? -9.764 -1.214 -4.943 1.00 98.44 236 ALA A N 1
ATOM 1841 C CA . ALA A 1 236 ? -10.716 -1.376 -3.855 1.00 98.44 236 ALA A CA 1
ATOM 1842 C C . ALA A 1 236 ? -10.523 -2.727 -3.143 1.00 98.44 236 ALA A C 1
ATOM 1844 O O . ALA A 1 236 ? -10.941 -3.793 -3.611 1.00 98.44 236 ALA A O 1
ATOM 1845 N N . PHE A 1 237 ? -9.933 -2.699 -1.948 1.00 98.44 237 PHE A N 1
ATOM 1846 C CA . PHE A 1 237 ? -9.743 -3.886 -1.119 1.00 98.44 237 PHE A CA 1
ATOM 1847 C C . PHE A 1 237 ? -10.918 -4.092 -0.164 1.00 98.44 237 PHE A C 1
ATOM 1849 O O . PHE A 1 237 ? -11.191 -3.270 0.708 1.00 98.44 237 PHE A O 1
ATOM 1856 N N . LYS A 1 238 ? -11.581 -5.249 -0.252 1.00 97.81 238 LYS A N 1
ATOM 1857 C CA . LYS A 1 238 ? -12.601 -5.677 0.723 1.00 97.81 238 LYS A CA 1
ATOM 1858 C C . LYS A 1 238 ? -11.933 -6.470 1.842 1.00 97.81 238 LYS A C 1
ATOM 1860 O O . LYS A 1 238 ? -11.326 -7.507 1.571 1.00 97.81 238 LYS A O 1
ATOM 1865 N N . ARG A 1 239 ? -12.117 -6.066 3.106 1.00 97.38 239 ARG A N 1
ATOM 1866 C CA . ARG A 1 239 ? -11.431 -6.646 4.283 1.00 97.38 239 ARG A CA 1
ATOM 1867 C C . ARG A 1 239 ? -11.482 -8.167 4.331 1.00 97.38 239 ARG A C 1
ATOM 1869 O O . ARG A 1 239 ? -10.486 -8.809 4.636 1.00 97.38 239 ARG A O 1
ATOM 1876 N N . ARG A 1 240 ? -12.647 -8.758 4.044 1.00 96.75 240 ARG A N 1
ATOM 1877 C CA . ARG A 1 240 ? -12.831 -10.217 4.097 1.00 96.75 240 ARG A CA 1
ATOM 1878 C C . ARG A 1 240 ? -11.973 -10.950 3.064 1.00 96.75 240 ARG A C 1
ATOM 1880 O O . ARG A 1 240 ? -11.403 -11.978 3.404 1.00 96.75 240 ARG A O 1
ATOM 1887 N N . ALA A 1 241 ? -11.924 -10.452 1.830 1.00 96.94 241 ALA A N 1
ATOM 1888 C CA . ALA A 1 241 ? -11.104 -11.042 0.775 1.00 96.94 241 ALA A CA 1
ATOM 1889 C C . ALA A 1 241 ? -9.616 -10.788 1.049 1.00 96.94 241 ALA A C 1
ATOM 1891 O O . ALA A 1 241 ? -8.804 -11.701 0.977 1.00 96.94 241 ALA A O 1
ATOM 1892 N N . PHE A 1 242 ? -9.286 -9.571 1.480 1.00 96.88 242 PHE A N 1
ATOM 1893 C CA . PHE A 1 242 ? -7.927 -9.164 1.809 1.00 96.88 242 PHE A CA 1
ATOM 1894 C C . PHE A 1 242 ? -7.313 -9.969 2.967 1.00 96.88 242 PHE A C 1
ATOM 1896 O O . PHE A 1 242 ? -6.162 -10.385 2.903 1.00 96.88 242 PHE A O 1
ATOM 1903 N N . ALA A 1 243 ? -8.094 -10.265 4.010 1.00 95.06 243 ALA A N 1
ATOM 1904 C CA . ALA A 1 243 ? -7.647 -11.078 5.143 1.00 95.06 243 ALA A CA 1
ATOM 1905 C C . ALA A 1 243 ? -7.359 -12.549 4.783 1.00 95.06 243 ALA A C 1
ATOM 1907 O O . ALA A 1 243 ? -6.795 -13.266 5.606 1.00 95.06 243 ALA A O 1
ATOM 1908 N N . ALA A 1 244 ? -7.760 -13.010 3.593 1.00 95.62 244 ALA A N 1
ATOM 1909 C CA . ALA A 1 244 ? -7.492 -14.362 3.107 1.00 95.62 244 ALA A CA 1
ATOM 1910 C C . ALA A 1 244 ? -6.189 -14.472 2.290 1.00 95.62 244 ALA A C 1
ATOM 1912 O O . ALA A 1 244 ? -5.836 -15.577 1.879 1.00 95.62 244 ALA A O 1
ATOM 1913 N N . LEU A 1 245 ? -5.487 -13.359 2.044 1.00 94.56 245 LEU A N 1
ATOM 1914 C CA . LEU A 1 245 ? -4.244 -13.341 1.273 1.00 94.56 245 LEU A CA 1
ATOM 1915 C C . LEU A 1 245 ? -3.079 -13.983 2.044 1.00 94.56 245 LEU A C 1
ATOM 1917 O O . LEU A 1 245 ? -2.906 -13.757 3.243 1.00 94.56 245 LEU A O 1
ATOM 1921 N N . ASP A 1 246 ? -2.230 -14.729 1.331 1.00 92.81 246 ASP A N 1
ATOM 1922 C CA . ASP A 1 246 ? -0.948 -15.216 1.850 1.00 92.81 246 ASP A CA 1
ATOM 1923 C C . ASP A 1 246 ? 0.172 -14.216 1.538 1.00 92.81 246 ASP A C 1
ATOM 1925 O O . ASP A 1 246 ? 0.853 -14.289 0.516 1.00 92.81 246 ASP A O 1
ATOM 1929 N N . PHE A 1 247 ? 0.391 -13.280 2.458 1.00 90.00 247 PHE A N 1
ATOM 1930 C CA . PHE A 1 247 ? 1.417 -12.248 2.313 1.00 90.00 247 PHE A CA 1
ATOM 1931 C C . PHE A 1 247 ? 2.861 -12.767 2.252 1.00 90.00 247 PHE A C 1
ATOM 1933 O O . PHE A 1 247 ? 3.759 -12.013 1.874 1.00 90.00 247 PHE A O 1
ATOM 1940 N N . ALA A 1 248 ? 3.124 -14.025 2.622 1.00 88.56 248 ALA A N 1
ATOM 1941 C CA . ALA A 1 248 ? 4.466 -14.589 2.509 1.00 88.56 248 ALA A CA 1
ATOM 1942 C C . ALA A 1 248 ? 4.827 -14.913 1.049 1.00 88.56 248 ALA A C 1
ATOM 1944 O O . ALA A 1 248 ? 5.994 -14.769 0.664 1.00 88.56 248 ALA A O 1
ATOM 1945 N N . HIS A 1 249 ? 3.832 -15.288 0.239 1.00 87.75 249 HIS A N 1
ATOM 1946 C CA . HIS A 1 249 ? 4.023 -15.822 -1.113 1.00 87.75 249 HIS A CA 1
ATOM 1947 C C . HIS A 1 249 ? 3.237 -15.082 -2.200 1.00 87.75 249 HIS A C 1
ATOM 1949 O O . HIS A 1 249 ? 3.164 -15.580 -3.321 1.00 87.75 249 HIS A O 1
ATOM 1955 N N . LEU A 1 250 ? 2.651 -13.922 -1.894 1.00 90.50 250 LEU A N 1
ATOM 1956 C CA . LEU A 1 250 ? 1.932 -13.147 -2.899 1.00 90.50 250 LEU A CA 1
ATOM 1957 C C . LEU A 1 250 ? 2.880 -12.476 -3.898 1.00 90.50 250 LEU A C 1
ATOM 1959 O O . LEU A 1 250 ? 3.985 -12.060 -3.543 1.00 90.50 250 LEU A O 1
ATOM 1963 N N . ASP A 1 251 ? 2.394 -12.346 -5.127 1.00 91.81 251 ASP A N 1
ATOM 1964 C CA . ASP A 1 251 ? 2.907 -11.411 -6.119 1.00 91.81 251 ASP A CA 1
ATOM 1965 C C . ASP A 1 251 ? 2.005 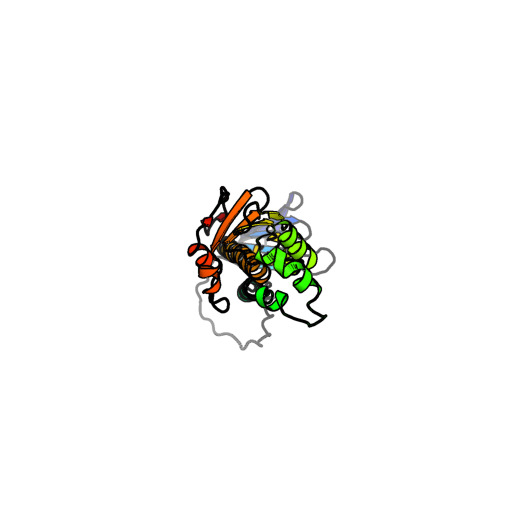-10.161 -6.111 1.00 91.81 251 ASP A C 1
ATOM 1967 O O . ASP A 1 251 ? 0.780 -10.314 -6.178 1.00 91.81 251 ASP A O 1
ATOM 1971 N N . PRO A 1 252 ? 2.542 -8.938 -5.950 1.00 92.56 252 PRO A N 1
ATOM 1972 C CA . PRO A 1 252 ? 1.712 -7.752 -5.776 1.00 92.56 252 PRO A CA 1
ATOM 1973 C C . PRO A 1 252 ? 0.828 -7.452 -6.975 1.00 92.56 252 PRO A C 1
ATOM 1975 O O . PRO A 1 252 ? -0.354 -7.175 -6.782 1.00 92.56 252 PRO A O 1
ATOM 1978 N N . SER A 1 253 ? 1.380 -7.496 -8.186 1.00 92.38 253 SER A N 1
ATOM 1979 C CA . SER A 1 253 ? 0.646 -7.114 -9.387 1.00 92.38 253 SER A CA 1
ATOM 1980 C C . SER A 1 253 ? -0.448 -8.136 -9.705 1.00 92.38 253 SER A C 1
ATOM 1982 O O . SER A 1 253 ? -1.601 -7.738 -9.872 1.00 92.38 253 SER A O 1
ATOM 1984 N N . ASP A 1 254 ? -0.159 -9.437 -9.601 1.00 92.19 254 ASP A N 1
ATOM 1985 C CA . ASP A 1 254 ? -1.168 -10.505 -9.714 1.00 92.19 254 ASP A CA 1
ATOM 1986 C C . ASP A 1 254 ? -2.224 -10.449 -8.594 1.00 92.19 254 ASP A C 1
ATOM 1988 O O . ASP A 1 254 ? -3.369 -10.878 -8.766 1.00 92.19 254 ASP A O 1
ATOM 1992 N N . THR A 1 255 ? -1.859 -9.953 -7.407 1.00 95.25 255 THR A N 1
ATOM 1993 C CA . THR A 1 255 ? -2.802 -9.807 -6.289 1.00 95.25 255 THR A CA 1
ATOM 1994 C C . THR A 1 255 ? -3.819 -8.710 -6.565 1.00 95.25 255 THR A C 1
ATOM 1996 O O . THR A 1 255 ? -4.998 -8.915 -6.288 1.00 95.25 255 THR A O 1
ATOM 1999 N N . ILE A 1 256 ? -3.399 -7.572 -7.128 1.00 97.50 256 ILE A N 1
ATOM 2000 C CA . ILE A 1 256 ? -4.307 -6.468 -7.483 1.00 97.50 256 ILE A CA 1
ATOM 2001 C C . ILE A 1 256 ? -5.391 -6.928 -8.464 1.00 97.50 256 ILE A C 1
ATOM 2003 O O . ILE A 1 256 ? -6.552 -6.564 -8.289 1.00 97.50 256 ILE A O 1
ATOM 2007 N N . GLU A 1 257 ? -5.052 -7.802 -9.414 1.00 95.50 257 GLU A N 1
ATOM 2008 C CA . GLU A 1 257 ? -5.989 -8.349 -10.410 1.00 95.50 257 GLU A CA 1
ATOM 2009 C C . GLU A 1 257 ? -7.169 -9.129 -9.792 1.00 95.50 257 GLU A C 1
ATOM 2011 O O . GLU A 1 257 ? -8.205 -9.326 -10.429 1.00 95.50 257 GLU A O 1
ATOM 2016 N N . GLN A 1 258 ? -7.047 -9.568 -8.534 1.00 95.88 258 GLN A N 1
ATOM 2017 C CA . GLN A 1 258 ? -8.107 -10.275 -7.800 1.00 95.88 258 GLN A CA 1
ATOM 2018 C C . GLN A 1 258 ? -9.134 -9.328 -7.167 1.00 95.88 258 GLN A C 1
ATOM 2020 O O . GLN A 1 258 ? -10.181 -9.776 -6.687 1.00 95.88 258 GLN A O 1
ATOM 2025 N N . PHE A 1 259 ? -8.832 -8.031 -7.134 1.00 97.44 259 PHE A N 1
ATOM 2026 C CA . PHE A 1 259 ? -9.684 -6.989 -6.581 1.00 97.44 259 PHE A CA 1
ATOM 2027 C C . PHE A 1 259 ? -10.264 -6.123 -7.694 1.00 97.44 259 PHE A C 1
ATOM 2029 O O . PHE A 1 259 ? -9.788 -6.103 -8.828 1.00 97.44 259 PHE A O 1
ATOM 2036 N N . GLU A 1 260 ? -11.322 -5.393 -7.359 1.00 97.81 260 GLU A N 1
ATOM 2037 C CA . GLU A 1 260 ? -11.810 -4.338 -8.234 1.00 97.81 260 GLU A CA 1
ATOM 2038 C C . GLU A 1 260 ? -10.754 -3.236 -8.307 1.00 97.81 260 GLU A C 1
ATOM 2040 O O . GLU A 1 260 ? -10.322 -2.712 -7.280 1.00 97.81 260 GLU A O 1
ATOM 2045 N N . HIS A 1 261 ? -10.295 -2.934 -9.517 1.00 98.31 261 HIS A N 1
ATOM 2046 C CA . HIS A 1 261 ? -9.184 -2.024 -9.724 1.00 98.31 261 HIS A CA 1
ATOM 2047 C C . HIS A 1 261 ? -9.268 -1.340 -11.091 1.00 98.31 261 HIS A C 1
ATOM 2049 O O . HIS A 1 261 ? -9.956 -1.785 -12.013 1.00 98.31 261 HIS A O 1
ATOM 2055 N N . ARG A 1 262 ? -8.523 -0.246 -11.226 1.00 98.38 262 ARG A N 1
ATOM 2056 C CA . ARG A 1 262 ? -8.238 0.445 -12.480 1.00 98.38 262 ARG A CA 1
ATOM 2057 C C . ARG A 1 262 ? -6.729 0.622 -12.568 1.00 98.38 262 ARG A C 1
ATOM 2059 O O . ARG A 1 262 ? -6.141 1.399 -11.824 1.00 98.38 262 ARG A O 1
ATOM 2066 N N . MET A 1 263 ? -6.114 -0.130 -13.475 1.00 97.38 263 MET A N 1
ATOM 2067 C CA . MET A 1 263 ? -4.677 -0.108 -13.725 1.00 97.38 263 MET A CA 1
ATOM 2068 C C . MET A 1 263 ? -4.437 -0.271 -15.225 1.00 97.38 263 MET A C 1
ATOM 2070 O O . MET A 1 263 ? -4.649 -1.340 -15.794 1.00 97.38 263 MET A O 1
ATOM 2074 N N . ALA A 1 264 ? -4.012 0.799 -15.895 1.00 96.38 264 ALA A N 1
ATOM 2075 C CA . ALA A 1 264 ? -3.665 0.744 -17.310 1.00 96.38 264 ALA A CA 1
ATOM 2076 C C . ALA A 1 264 ? -2.155 0.523 -17.452 1.00 96.38 264 ALA A C 1
ATOM 2078 O O . ALA A 1 264 ? -1.382 1.476 -17.420 1.00 96.38 264 ALA A O 1
ATOM 2079 N N . PHE A 1 265 ? -1.724 -0.728 -17.617 1.00 94.44 265 PHE A N 1
ATOM 2080 C CA . PHE A 1 265 ? -0.302 -1.078 -17.674 1.00 94.44 265 PHE A CA 1
ATOM 2081 C C . PHE A 1 265 ? 0.077 -1.813 -18.969 1.00 94.44 265 PHE A C 1
ATOM 2083 O O . PHE A 1 265 ? -0.657 -2.666 -19.467 1.00 94.44 265 PHE A O 1
ATOM 2090 N N . GLN A 1 266 ? 1.239 -1.480 -19.542 1.00 92.50 266 GLN A N 1
ATOM 2091 C CA . GLN A 1 266 ? 1.827 -2.190 -20.685 1.00 92.50 266 GLN A CA 1
ATOM 2092 C C . GLN A 1 266 ? 3.315 -2.458 -20.420 1.00 92.50 266 GLN A C 1
ATOM 2094 O O . GLN A 1 266 ? 4.048 -1.487 -20.243 1.00 92.50 266 GLN A O 1
ATOM 2099 N N . PRO A 1 267 ? 3.830 -3.699 -20.528 1.00 84.81 267 PRO A N 1
ATOM 2100 C CA . PRO A 1 267 ? 5.232 -4.009 -20.211 1.00 84.81 267 PRO A CA 1
ATOM 2101 C C . PRO A 1 267 ? 6.263 -3.127 -20.931 1.00 84.81 267 PRO A C 1
ATOM 2103 O O . PRO A 1 267 ? 7.284 -2.758 -20.368 1.00 84.81 267 PRO A O 1
ATOM 2106 N N . ALA A 1 268 ? 5.982 -2.720 -22.172 1.00 87.44 268 ALA A N 1
ATOM 2107 C CA . ALA A 1 268 ? 6.881 -1.872 -22.956 1.00 87.44 268 ALA A CA 1
ATOM 2108 C C . ALA A 1 268 ? 6.776 -0.362 -22.650 1.00 87.44 268 ALA A C 1
ATOM 2110 O O . ALA A 1 268 ? 7.632 0.408 -23.100 1.00 87.44 268 ALA A O 1
ATOM 2111 N N . LYS A 1 269 ? 5.723 0.086 -21.951 1.00 91.88 269 LYS A N 1
ATOM 2112 C CA . LYS A 1 269 ? 5.421 1.515 -21.724 1.00 91.88 269 LYS A CA 1
ATOM 2113 C C . LYS A 1 269 ? 5.219 1.901 -20.256 1.00 91.88 269 LYS A C 1
ATOM 2115 O O . LYS A 1 269 ? 5.297 3.089 -19.965 1.00 91.88 269 LYS A O 1
ATOM 2120 N N . GLY A 1 270 ? 5.003 0.937 -19.367 1.00 94.38 270 GLY A N 1
ATOM 2121 C CA . GLY A 1 270 ? 4.658 1.161 -17.970 1.00 94.38 270 GLY A CA 1
ATOM 2122 C C . GLY A 1 270 ? 3.189 1.529 -17.780 1.00 94.38 270 GLY A C 1
ATOM 2123 O O . GLY A 1 270 ? 2.326 1.123 -18.567 1.00 94.38 270 GLY A O 1
ATOM 2124 N N . PHE A 1 271 ? 2.936 2.295 -16.722 1.00 96.44 271 PHE A N 1
ATOM 2125 C CA . PHE A 1 271 ? 1.625 2.827 -16.379 1.00 96.44 271 PHE A CA 1
ATOM 2126 C C . PHE A 1 271 ? 1.150 3.899 -17.364 1.00 96.44 271 PHE A C 1
ATOM 2128 O O . PHE A 1 271 ? 1.940 4.652 -17.938 1.00 96.44 271 PHE A O 1
ATOM 2135 N N . ALA A 1 272 ? -0.164 3.973 -17.530 1.00 96.44 272 ALA A N 1
ATOM 2136 C CA . ALA A 1 272 ? -0.873 5.028 -18.228 1.00 96.44 272 ALA A CA 1
ATOM 2137 C C . ALA A 1 272 ? -1.954 5.623 -17.307 1.00 96.44 272 ALA A C 1
ATOM 2139 O O . ALA A 1 272 ? -2.403 4.935 -16.388 1.00 96.44 272 ALA A O 1
ATOM 2140 N N . PRO A 1 273 ? -2.391 6.869 -17.563 1.00 97.69 273 PRO A N 1
ATOM 2141 C CA . PRO A 1 273 ? -3.384 7.534 -16.729 1.00 97.69 273 PRO A CA 1
ATOM 2142 C C . PRO A 1 273 ? -4.710 6.770 -16.670 1.00 97.69 273 PRO A C 1
ATOM 2144 O O . PRO A 1 273 ? -5.190 6.265 -17.692 1.00 97.69 273 PRO A O 1
ATOM 2147 N N . ILE A 1 274 ? -5.320 6.745 -15.488 1.00 97.25 274 ILE A N 1
ATOM 2148 C CA . ILE A 1 274 ? -6.648 6.186 -15.230 1.00 97.25 274 ILE A CA 1
ATOM 2149 C C . ILE A 1 274 ? -7.571 7.234 -14.603 1.00 97.25 274 ILE A C 1
ATOM 2151 O O . ILE A 1 274 ? -7.146 8.304 -14.178 1.00 97.25 274 ILE A O 1
ATOM 2155 N N . VAL A 1 275 ? -8.865 6.926 -14.574 1.00 96.12 275 VAL A N 1
ATOM 2156 C CA . VAL A 1 275 ? -9.835 7.637 -13.731 1.00 96.12 275 VAL A CA 1
ATOM 2157 C C . VAL A 1 275 ? -10.002 6.799 -12.464 1.00 96.12 275 VAL A C 1
ATOM 2159 O O . VAL A 1 275 ? -10.306 5.619 -12.638 1.00 96.12 275 VAL A O 1
ATOM 2162 N N . PRO A 1 276 ? -9.819 7.326 -11.241 1.00 95.00 276 PRO A N 1
ATOM 2163 C CA . PRO A 1 276 ? -9.969 6.556 -10.000 1.00 95.00 276 PRO A CA 1
ATOM 2164 C C . PRO A 1 276 ? -11.370 5.987 -9.794 1.00 95.00 276 PRO A C 1
ATOM 2166 O O . PRO A 1 276 ? -12.335 6.455 -10.400 1.00 95.00 276 PRO A O 1
ATOM 2169 N N . LEU A 1 277 ? -11.474 4.944 -8.974 1.00 92.44 277 LEU A N 1
ATOM 2170 C CA . LEU A 1 277 ? -12.761 4.436 -8.504 1.00 92.44 277 LEU A CA 1
ATOM 2171 C C . LEU A 1 277 ? -13.456 5.512 -7.660 1.00 92.44 277 LEU A C 1
ATOM 2173 O O . LEU A 1 277 ? -12.797 6.215 -6.904 1.00 92.44 277 LEU A O 1
ATOM 2177 N N . ASP A 1 278 ? -14.772 5.638 -7.816 1.00 78.81 278 ASP A N 1
ATOM 2178 C CA . ASP A 1 278 ? -15.548 6.621 -7.057 1.00 78.81 278 ASP A CA 1
ATOM 2179 C C . ASP A 1 278 ? -15.888 6.051 -5.668 1.00 78.81 278 ASP A C 1
ATOM 2181 O O . ASP A 1 278 ? -15.528 6.650 -4.662 1.00 78.81 278 ASP A O 1
ATOM 2185 N N . ASP A 1 279 ? -16.461 4.839 -5.622 1.00 69.75 279 ASP A N 1
ATOM 2186 C CA . ASP A 1 279 ? -16.918 4.160 -4.402 1.00 69.75 279 ASP A CA 1
ATOM 2187 C C . ASP A 1 279 ? -16.753 2.619 -4.502 1.00 69.75 279 ASP A C 1
ATOM 2189 O O . ASP A 1 279 ? -16.296 2.091 -5.521 1.00 69.75 279 ASP A O 1
ATOM 2193 N N . PHE A 1 280 ? -17.157 1.899 -3.442 1.00 57.78 280 PHE A N 1
ATOM 2194 C CA . PHE A 1 280 ? -17.238 0.426 -3.344 1.00 57.78 280 PHE A CA 1
ATOM 2195 C C . PHE A 1 280 ? -18.493 -0.230 -3.942 1.00 57.78 280 PHE A C 1
ATOM 2197 O O . PHE A 1 280 ? -19.575 0.400 -3.933 1.00 57.78 280 PHE A O 1
#